Protein AF-A0AAD5S633-F1 (afdb_monomer_lite)

pLDDT: mean 75.51, std 14.58, range [39.44, 95.38]

Structure (mmCIF, N/CA/C/O backbone):
data_AF-A0AAD5S633-F1
#
_entry.id   AF-A0AAD5S633-F1
#
loop_
_atom_site.group_PDB
_atom_site.id
_atom_site.type_symbol
_atom_site.label_atom_id
_atom_site.label_alt_id
_atom_site.label_comp_id
_atom_site.label_asym_id
_atom_site.label_entity_id
_atom_site.label_seq_id
_atom_site.pdbx_PDB_ins_code
_atom_site.Cartn_x
_atom_site.Cartn_y
_atom_site.Cartn_z
_atom_site.occupancy
_atom_site.B_iso_or_equiv
_atom_site.auth_seq_id
_atom_site.auth_comp_id
_atom_site.auth_asym_id
_atom_site.auth_atom_id
_atom_site.pdbx_PDB_model_num
ATOM 1 N N . MET A 1 1 ? -36.411 59.648 6.825 1.00 40.19 1 MET A N 1
ATOM 2 C CA . MET A 1 1 ? -35.502 59.106 5.784 1.00 40.19 1 MET A CA 1
ATOM 3 C C . MET A 1 1 ? -34.170 58.814 6.469 1.00 40.19 1 MET A C 1
ATOM 5 O O . MET A 1 1 ? -33.625 59.753 7.015 1.00 40.19 1 MET A O 1
ATOM 9 N N . ARG A 1 2 ? -33.610 57.607 6.596 1.00 40.88 2 ARG A N 1
ATOM 10 C CA . ARG A 1 2 ? -33.820 56.266 6.019 1.00 40.88 2 ARG A CA 1
ATOM 11 C C . ARG A 1 2 ? -33.495 55.220 7.115 1.00 40.88 2 ARG A C 1
ATOM 13 O O . ARG A 1 2 ? -32.545 55.459 7.855 1.00 40.88 2 ARG A O 1
ATOM 20 N N . PRO A 1 3 ? -34.200 54.081 7.212 1.00 45.62 3 PRO A N 1
ATOM 21 C CA . PRO A 1 3 ? -33.757 52.948 8.020 1.00 45.62 3 PRO A CA 1
ATOM 22 C C . PRO A 1 3 ? -32.786 52.076 7.204 1.00 45.62 3 PRO A C 1
ATOM 24 O O . PRO A 1 3 ? -33.143 51.572 6.141 1.00 45.62 3 PRO A O 1
ATOM 27 N N . THR A 1 4 ? -31.552 51.901 7.671 1.00 49.12 4 THR A N 1
ATOM 28 C CA . THR A 1 4 ? -30.611 50.906 7.132 1.00 49.12 4 THR A CA 1
ATOM 29 C C . THR A 1 4 ? -30.851 49.572 7.828 1.00 49.12 4 THR A C 1
ATOM 31 O O . THR A 1 4 ? -30.443 49.372 8.970 1.00 49.12 4 THR A O 1
ATOM 34 N N . ALA A 1 5 ? -31.559 48.677 7.139 1.00 45.28 5 ALA A N 1
ATOM 35 C CA . ALA A 1 5 ? -31.776 47.301 7.559 1.00 45.28 5 ALA A CA 1
ATOM 36 C C . ALA A 1 5 ? -30.464 46.503 7.476 1.00 45.28 5 ALA A C 1
ATOM 38 O O . ALA A 1 5 ? -29.816 46.438 6.432 1.00 45.28 5 ALA A O 1
ATOM 39 N N . LEU A 1 6 ? -30.089 45.909 8.605 1.00 47.03 6 LEU A N 1
ATOM 40 C CA . LEU A 1 6 ? -28.953 45.018 8.780 1.00 47.03 6 LEU A CA 1
ATOM 41 C C . LEU A 1 6 ? -29.372 43.618 8.301 1.00 47.03 6 LEU A C 1
ATOM 43 O O . LEU A 1 6 ? -30.176 42.958 8.955 1.00 47.03 6 LEU A O 1
ATOM 47 N N . LEU A 1 7 ? -28.877 43.175 7.145 1.00 43.75 7 LEU A N 1
ATOM 48 C CA . LEU A 1 7 ? -29.174 41.849 6.599 1.00 43.75 7 LEU A CA 1
ATOM 49 C C . LEU A 1 7 ? -27.992 40.916 6.898 1.00 43.75 7 LEU A C 1
ATOM 51 O O . LEU A 1 7 ? -27.016 40.863 6.154 1.00 43.75 7 LEU A O 1
ATOM 55 N N . VAL A 1 8 ? -28.055 40.225 8.038 1.00 47.50 8 VAL A N 1
ATOM 56 C CA . VAL A 1 8 ? -27.093 39.179 8.421 1.00 47.50 8 VAL A CA 1
ATOM 57 C C . VAL A 1 8 ? -27.482 37.895 7.696 1.00 47.50 8 VAL A C 1
ATOM 59 O O . VAL A 1 8 ? -28.470 37.247 8.034 1.00 47.50 8 VAL A O 1
ATOM 62 N N . PHE A 1 9 ? -26.712 37.542 6.669 1.00 44.94 9 PHE A N 1
ATOM 63 C CA . PHE A 1 9 ? -26.825 36.267 5.968 1.00 44.94 9 PHE 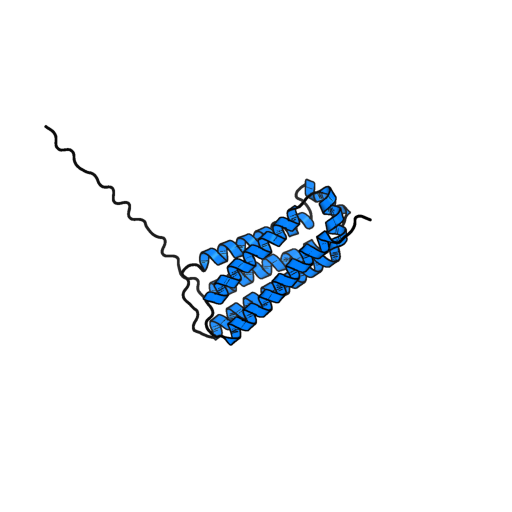A CA 1
ATOM 64 C C . PHE A 1 9 ? -26.164 35.184 6.831 1.00 44.94 9 PHE A C 1
ATOM 66 O O . PHE A 1 9 ? -24.940 35.068 6.890 1.00 44.94 9 PHE A O 1
ATOM 73 N N . LEU A 1 10 ? -26.977 34.418 7.555 1.00 44.50 10 LEU A N 1
ATOM 74 C CA . LEU A 1 10 ? -26.519 33.291 8.363 1.00 44.50 10 LEU A CA 1
ATOM 75 C C . LEU A 1 10 ? -26.278 32.102 7.419 1.00 44.50 10 LEU A C 1
ATOM 77 O O . LEU A 1 10 ? -27.167 31.291 7.169 1.00 44.50 10 LEU A O 1
ATOM 81 N N . LEU A 1 11 ? -25.078 32.033 6.835 1.00 50.09 11 LEU A N 1
ATOM 82 C CA . LEU A 1 11 ? -24.594 30.836 6.150 1.00 50.09 11 LEU A CA 1
ATOM 83 C C . LEU A 1 11 ? -24.410 29.743 7.206 1.00 50.09 11 LEU A C 1
ATOM 85 O O . LEU A 1 11 ? -23.384 29.671 7.881 1.00 50.09 11 LEU A O 1
ATOM 89 N N . GLY A 1 12 ? -25.435 28.908 7.374 1.00 43.69 12 GLY A N 1
ATOM 90 C CA . GLY A 1 12 ? -25.311 27.648 8.088 1.00 43.69 12 GLY A CA 1
ATOM 91 C C . GLY A 1 12 ? -24.245 26.812 7.393 1.00 43.69 12 GLY A C 1
ATOM 92 O O . GLY A 1 12 ? -24.464 26.306 6.295 1.00 43.69 12 GLY A O 1
ATOM 93 N N . VAL A 1 13 ? -23.070 26.703 8.012 1.00 54.47 13 VAL A N 1
ATOM 94 C CA . VAL A 1 13 ? -22.031 25.772 7.581 1.00 54.47 13 VAL A CA 1
ATOM 95 C C . VAL A 1 13 ? -22.620 24.378 7.746 1.00 54.47 13 VAL A C 1
ATOM 97 O O . VAL A 1 13 ? -22.713 23.857 8.857 1.00 54.47 13 VAL A O 1
ATOM 100 N N . PHE A 1 14 ? -23.067 23.787 6.640 1.00 44.25 14 PHE A N 1
ATOM 101 C CA . PHE A 1 14 ? -23.394 22.373 6.574 1.00 44.25 14 PHE A CA 1
ATOM 102 C C . PHE A 1 14 ? -22.068 21.628 6.724 1.00 44.25 14 PHE A C 1
ATOM 104 O O . PHE A 1 14 ? -21.378 21.350 5.746 1.00 44.25 14 PHE A O 1
ATOM 111 N N . ALA A 1 15 ? -21.643 21.402 7.968 1.00 53.94 15 ALA A N 1
ATOM 112 C CA . ALA A 1 15 ? -20.527 20.517 8.231 1.00 53.94 15 ALA A CA 1
ATOM 113 C C . ALA A 1 15 ? -20.937 19.152 7.664 1.00 53.94 15 ALA A C 1
ATOM 115 O O . ALA A 1 15 ? -21.960 18.618 8.107 1.00 53.94 15 ALA A O 1
ATOM 116 N N . PRO A 1 16 ? -20.218 18.586 6.677 1.00 50.84 16 PRO A N 1
ATOM 117 C CA . PRO A 1 16 ? -20.490 17.220 6.281 1.00 50.84 16 PRO A CA 1
ATOM 118 C C . PRO A 1 16 ? -20.284 16.377 7.536 1.00 50.84 16 PRO A C 1
ATOM 120 O O . PRO A 1 16 ? -19.176 16.307 8.072 1.00 50.84 16 PRO A O 1
ATOM 123 N N . ALA A 1 17 ? -21.363 15.788 8.051 1.00 50.41 17 ALA A N 1
ATOM 124 C CA . ALA A 1 17 ? -21.259 14.756 9.063 1.00 50.41 17 ALA A CA 1
ATOM 125 C C . ALA A 1 17 ? -20.436 13.640 8.418 1.00 50.41 17 ALA A C 1
ATOM 127 O O . ALA A 1 17 ? -20.944 12.902 7.575 1.00 50.41 17 ALA A O 1
ATOM 128 N N . MET A 1 18 ? -19.136 13.594 8.721 1.00 52.81 18 MET A N 1
ATOM 129 C CA . MET A 1 18 ? -18.253 12.570 8.186 1.00 52.81 18 MET A CA 1
ATOM 130 C C . MET A 1 18 ? -18.808 11.231 8.655 1.00 52.81 18 MET A C 1
ATOM 132 O O . MET A 1 18 ? -18.810 10.926 9.851 1.00 52.81 18 MET A O 1
ATOM 136 N N . ALA A 1 19 ? -19.376 10.475 7.716 1.00 55.66 19 ALA A N 1
ATOM 137 C CA . ALA A 1 19 ? -19.868 9.141 7.986 1.00 55.66 19 ALA A CA 1
ATOM 138 C C . ALA A 1 19 ? -18.689 8.323 8.520 1.00 55.66 19 ALA A C 1
ATOM 140 O O . ALA A 1 19 ? -17.664 8.192 7.852 1.00 55.66 19 ALA A O 1
ATOM 141 N N . ARG A 1 20 ? -18.821 7.819 9.751 1.00 69.88 20 ARG A N 1
ATOM 142 C CA . ARG A 1 20 ? -17.807 6.965 10.376 1.00 69.88 20 ARG A CA 1
ATOM 143 C C . ARG A 1 20 ? -17.628 5.723 9.509 1.00 69.88 20 ARG A C 1
ATOM 145 O O . ARG A 1 20 ? -18.622 5.067 9.197 1.00 69.88 20 ARG A O 1
ATOM 152 N N . LEU A 1 21 ? -16.390 5.394 9.141 1.00 80.25 21 LEU A N 1
ATOM 153 C CA . LEU A 1 21 ? -16.128 4.176 8.381 1.00 80.25 21 LEU A CA 1
ATOM 154 C C . LEU A 1 21 ? -16.460 2.946 9.229 1.00 80.25 21 LEU A C 1
ATOM 156 O O . LEU A 1 21 ? -16.025 2.828 10.376 1.00 80.25 21 LEU A O 1
ATOM 160 N N . SER A 1 22 ? -17.207 2.006 8.651 1.00 87.31 22 SER A N 1
ATOM 161 C CA . SER A 1 22 ? -17.380 0.689 9.256 1.00 87.31 22 SER A CA 1
ATOM 162 C C . SER A 1 22 ? -16.111 -0.150 9.084 1.00 87.31 22 SER A C 1
ATOM 164 O O . SER A 1 22 ? -15.318 0.057 8.163 1.00 87.31 22 SER A O 1
ATOM 166 N N . LYS A 1 23 ? -15.940 -1.152 9.952 1.00 87.31 23 LYS A N 1
ATOM 167 C CA . LYS A 1 23 ? -14.895 -2.181 9.831 1.00 87.31 23 LYS A CA 1
ATOM 168 C C . LYS A 1 23 ? -14.859 -2.778 8.416 1.00 87.31 23 LYS A C 1
ATOM 170 O O . LYS A 1 23 ? -13.790 -2.849 7.816 1.00 87.31 23 LYS A O 1
ATOM 175 N N . ASP A 1 24 ? -16.013 -3.151 7.863 1.00 89.44 24 ASP A N 1
ATOM 176 C CA . ASP A 1 24 ? -16.090 -3.781 6.539 1.00 89.44 24 ASP A CA 1
ATOM 177 C C . ASP A 1 24 ? -15.635 -2.835 5.423 1.00 89.44 24 ASP A C 1
ATOM 179 O O . ASP A 1 24 ? -14.959 -3.261 4.489 1.00 89.44 24 ASP A O 1
ATOM 183 N N . GLN A 1 25 ? -15.912 -1.532 5.543 1.00 90.62 25 GLN A N 1
ATOM 184 C CA . GLN A 1 25 ? -15.409 -0.543 4.589 1.00 90.62 25 GLN A CA 1
ATOM 185 C C . GLN A 1 25 ? -13.884 -0.386 4.673 1.00 90.62 25 GLN A C 1
ATOM 187 O O . GLN A 1 25 ? -13.237 -0.224 3.640 1.00 90.62 25 GLN A O 1
ATOM 192 N N . ILE A 1 26 ? -13.293 -0.458 5.871 1.00 89.56 26 ILE A N 1
ATOM 193 C CA . ILE A 1 26 ? -11.831 -0.426 6.048 1.00 89.56 26 ILE A CA 1
ATOM 194 C C . ILE A 1 26 ? -11.196 -1.671 5.420 1.00 89.56 26 ILE A C 1
ATOM 196 O O . ILE A 1 26 ? -10.248 -1.554 4.642 1.00 89.56 26 ILE A O 1
ATOM 200 N N . VAL A 1 27 ? -11.741 -2.853 5.717 1.00 92.19 27 VAL A N 1
ATOM 201 C CA . VAL A 1 27 ? -11.266 -4.135 5.176 1.00 92.19 27 VAL A CA 1
ATOM 202 C C . VAL A 1 27 ? -11.388 -4.168 3.652 1.00 92.19 27 VAL A C 1
ATOM 204 O O . VAL A 1 27 ? -10.434 -4.561 2.983 1.00 92.19 27 VAL A O 1
ATOM 207 N N . SER A 1 28 ? -12.513 -3.708 3.096 1.00 94.12 28 SER A N 1
ATOM 208 C CA . SER A 1 28 ? -12.724 -3.626 1.646 1.00 94.12 28 SER A CA 1
ATOM 209 C C . SER A 1 28 ? -11.701 -2.709 0.984 1.00 94.12 28 SER A C 1
ATOM 211 O O . SER A 1 28 ? -11.042 -3.122 0.036 1.00 94.12 28 SER A O 1
ATOM 213 N N . ARG A 1 29 ? -11.494 -1.500 1.523 1.00 91.75 29 ARG A N 1
ATOM 214 C CA . ARG A 1 29 ? -10.506 -0.550 0.986 1.00 91.75 29 ARG A CA 1
ATOM 215 C C . ARG A 1 29 ? -9.090 -1.123 1.017 1.00 91.75 29 ARG A C 1
ATOM 217 O O . ARG A 1 29 ? -8.352 -0.981 0.048 1.00 91.75 29 ARG A O 1
ATOM 224 N N . LEU A 1 30 ? -8.707 -1.805 2.099 1.00 92.12 30 LEU A N 1
ATOM 225 C CA . LEU A 1 30 ? -7.429 -2.521 2.169 1.00 92.12 30 LEU A CA 1
ATOM 226 C C . LEU A 1 30 ? -7.344 -3.652 1.137 1.00 92.12 30 LEU A C 1
ATOM 228 O O . LEU A 1 30 ? -6.287 -3.858 0.540 1.00 92.12 30 LEU A O 1
ATOM 232 N N . GLY A 1 31 ? -8.449 -4.356 0.891 1.00 95.31 31 GLY A N 1
ATOM 233 C CA . GLY A 1 31 ? -8.570 -5.335 -0.188 1.00 95.31 31 GLY A CA 1
ATOM 234 C C . GLY A 1 31 ? -8.304 -4.717 -1.561 1.00 95.31 31 GLY A C 1
ATOM 235 O O . GLY A 1 31 ? -7.464 -5.226 -2.303 1.00 95.31 31 GLY A O 1
ATOM 236 N N . ASP A 1 32 ? -8.925 -3.580 -1.864 1.00 94.00 32 ASP A N 1
ATOM 237 C CA . ASP A 1 32 ? -8.754 -2.872 -3.138 1.00 94.00 32 ASP A CA 1
ATOM 238 C C . ASP A 1 32 ? -7.310 -2.390 -3.339 1.00 94.00 32 ASP A C 1
ATOM 240 O O . ASP A 1 32 ? -6.723 -2.564 -4.414 1.00 94.00 32 ASP A O 1
ATOM 244 N N . LEU A 1 33 ? -6.690 -1.851 -2.284 1.00 93.38 33 LEU A N 1
ATOM 245 C CA . LEU A 1 33 ? -5.276 -1.462 -2.290 1.00 93.38 33 LEU A CA 1
ATOM 246 C C . LEU A 1 33 ? -4.357 -2.674 -2.483 1.00 93.38 33 LEU A C 1
ATOM 248 O O . LEU A 1 33 ? -3.390 -2.599 -3.242 1.00 93.38 33 LEU A O 1
ATOM 252 N N . THR A 1 34 ? -4.681 -3.811 -1.861 1.00 94.31 34 THR A N 1
ATOM 253 C CA . THR A 1 34 ? -3.945 -5.074 -2.029 1.00 94.31 34 THR A CA 1
ATOM 254 C C . THR A 1 34 ? -4.010 -5.563 -3.471 1.00 94.31 34 THR A C 1
ATOM 256 O O . THR A 1 34 ? -2.978 -5.891 -4.057 1.00 94.31 34 THR A O 1
ATOM 259 N N . VAL A 1 35 ? -5.201 -5.579 -4.074 1.00 95.38 35 VAL A N 1
ATOM 260 C CA . VAL A 1 35 ? -5.390 -5.968 -5.479 1.00 95.38 35 VAL A CA 1
ATOM 261 C C . VAL A 1 35 ? -4.626 -5.026 -6.405 1.00 95.38 35 VAL A C 1
ATOM 263 O O . VAL A 1 35 ? -3.966 -5.478 -7.342 1.00 95.38 35 VAL A O 1
ATOM 266 N N . THR A 1 36 ? -4.672 -3.723 -6.130 1.00 91.94 36 THR A N 1
ATOM 267 C CA . THR A 1 36 ? -3.948 -2.716 -6.912 1.00 91.94 36 THR A CA 1
ATOM 268 C C . THR A 1 36 ? -2.441 -2.944 -6.839 1.00 91.94 36 THR A C 1
ATOM 270 O O . THR A 1 36 ? -1.798 -3.041 -7.881 1.00 91.94 36 THR A O 1
ATOM 273 N N . ALA A 1 37 ? -1.878 -3.135 -5.642 1.00 90.75 37 ALA A N 1
ATOM 274 C CA . ALA A 1 37 ? -0.460 -3.443 -5.467 1.00 90.75 37 ALA A CA 1
ATOM 275 C C . ALA A 1 37 ? -0.060 -4.775 -6.131 1.00 90.75 37 ALA A C 1
ATOM 277 O O . ALA A 1 37 ? 0.996 -4.862 -6.761 1.00 90.75 37 ALA A O 1
ATOM 278 N N . ALA A 1 38 ? -0.914 -5.802 -6.060 1.00 93.56 38 ALA A N 1
ATOM 279 C CA . ALA A 1 38 ? -0.660 -7.105 -6.676 1.00 93.56 38 ALA A CA 1
ATOM 280 C C . ALA A 1 38 ? -0.543 -7.011 -8.204 1.00 93.56 38 ALA A C 1
ATOM 282 O O . ALA A 1 38 ? 0.337 -7.643 -8.794 1.00 93.56 38 ALA A O 1
ATOM 283 N N . LYS A 1 39 ? -1.370 -6.172 -8.843 1.00 95.12 39 LYS A N 1
ATOM 284 C CA . LYS A 1 39 ? -1.314 -5.916 -10.293 1.00 95.12 39 LYS A CA 1
ATOM 285 C C . LYS A 1 39 ? 0.016 -5.307 -10.746 1.00 95.12 39 LYS A C 1
ATOM 287 O O . LYS A 1 39 ? 0.342 -5.414 -11.923 1.00 95.12 39 LYS A O 1
ATOM 292 N N . LEU A 1 40 ? 0.801 -4.712 -9.843 1.00 92.62 40 LEU A N 1
ATOM 293 C CA . LEU A 1 40 ? 2.105 -4.119 -10.163 1.00 92.62 40 LEU A CA 1
ATOM 294 C C . LEU A 1 40 ? 3.248 -5.139 -10.166 1.00 92.62 40 LEU A C 1
ATOM 296 O O . LEU A 1 40 ? 4.309 -4.848 -10.714 1.00 92.62 40 LEU A O 1
ATOM 300 N N . VAL A 1 41 ? 3.048 -6.337 -9.605 1.00 91.12 41 VAL A N 1
ATOM 301 C CA . VAL A 1 41 ? 4.097 -7.368 -9.518 1.00 91.12 41 VAL A CA 1
ATOM 302 C C . VAL A 1 41 ? 4.533 -7.832 -10.910 1.00 91.12 41 VAL A C 1
ATOM 304 O O . VAL A 1 41 ? 5.729 -7.876 -11.191 1.00 91.12 41 VAL A O 1
ATOM 307 N N . THR A 1 42 ? 3.590 -8.136 -11.804 1.00 92.75 42 THR A N 1
ATOM 308 C CA . THR A 1 42 ? 3.911 -8.586 -13.170 1.00 92.75 42 THR A CA 1
ATOM 309 C C . THR A 1 42 ? 4.610 -7.494 -13.995 1.00 92.75 42 THR A C 1
ATOM 311 O O . THR A 1 42 ? 5.682 -7.773 -14.534 1.00 92.75 42 THR A O 1
ATOM 314 N N . PRO A 1 43 ? 4.116 -6.239 -14.047 1.00 89.31 43 PRO A N 1
ATOM 315 C CA . PRO A 1 43 ? 4.861 -5.132 -14.643 1.00 89.31 43 PRO A CA 1
ATOM 316 C C . PRO A 1 43 ? 6.258 -4.961 -14.040 1.00 89.31 43 PRO A C 1
ATOM 318 O O . PRO A 1 43 ? 7.226 -4.810 -14.783 1.00 89.31 43 PRO A O 1
ATOM 321 N N . ALA A 1 44 ? 6.406 -5.067 -12.714 1.00 87.62 44 ALA A N 1
ATOM 322 C CA . ALA A 1 44 ? 7.711 -4.970 -12.065 1.00 87.62 44 ALA A CA 1
ATOM 323 C C . ALA A 1 44 ? 8.685 -6.041 -12.567 1.00 87.62 44 ALA A C 1
ATOM 325 O O . ALA A 1 44 ? 9.840 -5.718 -12.829 1.00 87.62 44 ALA A O 1
ATOM 326 N N . GLN A 1 45 ? 8.229 -7.279 -12.788 1.00 89.75 45 GLN A N 1
ATOM 327 C CA . GLN A 1 45 ? 9.035 -8.368 -13.357 1.00 89.75 45 GLN A CA 1
ATOM 328 C C . GLN A 1 45 ? 9.468 -8.106 -14.807 1.00 89.75 45 GLN A C 1
ATOM 330 O O . GLN A 1 45 ? 10.560 -8.519 -15.207 1.00 89.75 45 GLN A O 1
ATOM 335 N N . GLN A 1 46 ? 8.657 -7.381 -15.576 1.00 89.62 46 GLN A N 1
ATOM 336 C CA . GLN A 1 46 ? 8.889 -7.078 -16.992 1.00 89.62 46 GLN A CA 1
ATOM 337 C C . GLN A 1 46 ? 9.834 -5.891 -17.236 1.00 89.62 46 GLN A C 1
ATOM 339 O O . GLN A 1 46 ? 10.198 -5.617 -18.382 1.00 89.62 46 GLN A O 1
ATOM 344 N N . ILE A 1 47 ? 10.264 -5.187 -16.185 1.00 84.06 47 ILE A N 1
ATOM 345 C CA . ILE A 1 47 ? 11.241 -4.101 -16.315 1.00 84.06 47 ILE A CA 1
ATOM 346 C C . ILE A 1 47 ? 12.572 -4.671 -16.834 1.00 84.06 47 ILE A C 1
ATOM 348 O O . ILE A 1 47 ? 13.179 -5.550 -16.213 1.00 84.06 47 ILE A O 1
ATOM 352 N N . ASN A 1 48 ? 13.031 -4.151 -17.969 1.00 82.06 48 ASN A N 1
ATOM 353 C CA . ASN A 1 48 ? 14.307 -4.461 -18.611 1.00 82.06 48 ASN A CA 1
ATOM 354 C C . ASN A 1 48 ? 14.908 -3.170 -19.214 1.00 82.06 48 ASN A C 1
ATOM 356 O O . ASN A 1 48 ? 14.252 -2.128 -19.215 1.00 82.06 48 ASN A O 1
ATOM 360 N N . LEU A 1 49 ? 16.155 -3.220 -19.698 1.00 72.19 49 LEU A N 1
ATOM 361 C CA . LEU A 1 49 ? 16.867 -2.030 -20.194 1.00 72.19 49 LEU A CA 1
ATOM 362 C C . LEU A 1 49 ? 16.232 -1.442 -21.462 1.00 72.19 49 LEU A C 1
ATOM 364 O O . LEU A 1 49 ? 16.144 -0.226 -21.590 1.00 72.19 49 LEU A O 1
ATOM 368 N N . ILE A 1 50 ? 15.735 -2.305 -22.351 1.00 67.44 50 ILE A N 1
ATOM 369 C CA . ILE A 1 50 ? 15.108 -1.922 -23.625 1.00 67.44 50 ILE A CA 1
ATOM 370 C C . ILE A 1 50 ? 13.834 -1.104 -23.362 1.00 67.44 50 ILE A C 1
ATOM 372 O O . ILE A 1 50 ? 13.645 -0.031 -23.927 1.00 67.44 50 ILE A O 1
ATOM 376 N N . ASN A 1 51 ? 13.005 -1.559 -22.421 1.00 63.25 51 ASN A N 1
ATOM 377 C CA . ASN A 1 51 ? 11.782 -0.875 -22.006 1.00 63.25 51 ASN A CA 1
ATOM 378 C C . ASN A 1 51 ? 12.052 0.347 -21.112 1.00 63.25 51 ASN A C 1
ATOM 380 O O . ASN A 1 51 ? 11.169 1.183 -20.943 1.00 63.25 51 ASN A O 1
ATOM 384 N N . GLY A 1 52 ? 13.250 0.465 -20.528 1.00 56.34 52 GLY A N 1
ATOM 385 C CA . GLY A 1 52 ? 13.641 1.603 -19.691 1.00 56.34 52 GLY A CA 1
ATOM 386 C C . GLY A 1 52 ? 13.706 2.927 -20.454 1.00 56.34 52 GLY A C 1
ATOM 387 O O . GLY A 1 52 ? 13.405 3.973 -19.886 1.00 56.34 52 GLY A O 1
ATOM 388 N N . VAL A 1 53 ? 14.018 2.875 -21.753 1.00 55.50 53 VAL A N 1
ATOM 389 C CA . VAL A 1 53 ? 14.036 4.046 -22.648 1.00 55.50 53 VAL A CA 1
ATOM 390 C C . VAL A 1 53 ? 12.618 4.570 -22.936 1.00 55.50 53 VAL A C 1
ATOM 392 O O . VAL A 1 53 ? 12.438 5.765 -23.157 1.00 55.50 53 VAL A O 1
ATOM 395 N N . LEU A 1 54 ? 11.585 3.721 -22.839 1.00 61.28 54 LEU A N 1
ATOM 396 C CA . LEU A 1 54 ? 10.184 4.101 -23.087 1.00 61.28 54 LEU A CA 1
ATOM 397 C C . LEU A 1 54 ? 9.572 5.003 -21.999 1.00 61.28 54 LEU A C 1
ATOM 399 O O . LEU A 1 54 ? 8.450 5.481 -22.180 1.00 61.28 54 LEU A O 1
ATOM 403 N N . ILE A 1 55 ? 10.288 5.290 -20.897 1.00 58.28 55 ILE A N 1
ATOM 404 C CA . ILE A 1 55 ? 9.811 6.240 -19.875 1.00 58.28 55 ILE A CA 1
ATOM 405 C C . ILE A 1 55 ? 9.538 7.618 -20.485 1.00 58.28 55 ILE A C 1
ATOM 407 O O . ILE A 1 55 ? 8.556 8.251 -20.106 1.00 58.28 55 ILE A O 1
ATOM 411 N N . VAL A 1 56 ? 10.349 8.062 -21.454 1.00 58.75 56 VAL A N 1
ATOM 412 C CA . VAL A 1 56 ? 10.153 9.364 -22.121 1.00 58.75 56 VAL A CA 1
ATOM 413 C C . VAL A 1 56 ? 8.777 9.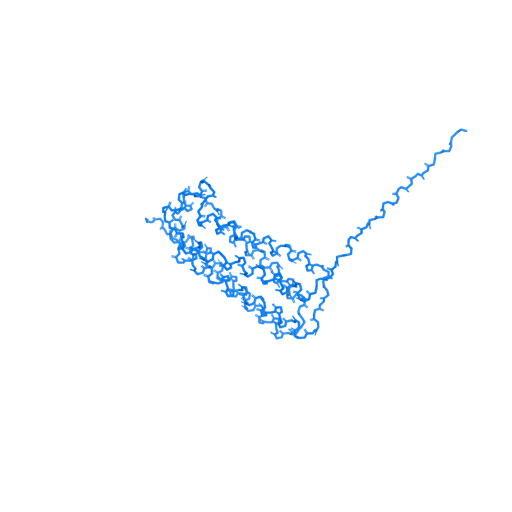444 -22.796 1.00 58.75 56 VAL A C 1
ATOM 415 O O . VAL A 1 56 ? 8.189 10.517 -22.892 1.00 58.75 56 VAL A O 1
ATOM 418 N N . SER A 1 57 ? 8.218 8.304 -23.202 1.00 62.28 57 SER A N 1
ATOM 419 C CA . SER A 1 57 ? 6.908 8.209 -23.847 1.00 62.28 57 SER A CA 1
ATOM 420 C C . SER A 1 57 ? 5.760 7.900 -22.877 1.00 62.28 57 SER A C 1
ATOM 422 O O . S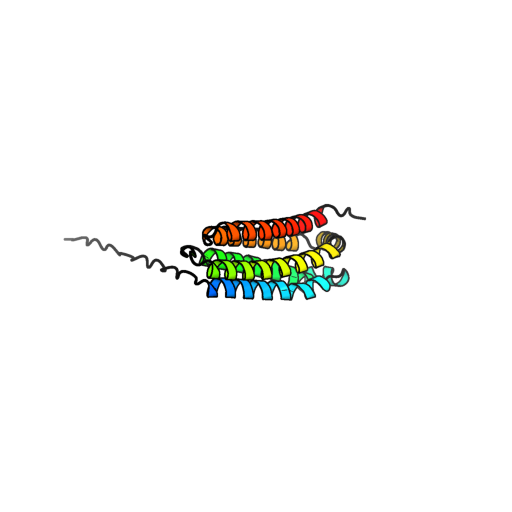ER A 1 57 ? 4.675 7.557 -23.340 1.00 62.28 57 SER A O 1
ATOM 424 N N . ASN A 1 58 ? 5.970 7.982 -21.553 1.00 68.44 58 ASN A N 1
ATOM 425 C CA . ASN A 1 58 ? 4.993 7.572 -20.527 1.00 68.44 58 ASN A CA 1
ATOM 426 C C . ASN A 1 58 ? 4.435 6.154 -20.750 1.00 68.44 58 ASN A C 1
ATOM 428 O O . ASN A 1 58 ? 3.282 5.861 -20.441 1.00 68.44 58 ASN A O 1
ATOM 432 N N . ALA A 1 59 ? 5.250 5.264 -21.312 1.00 70.75 59 ALA A N 1
ATOM 433 C CA . ALA A 1 59 ? 4.829 3.929 -21.694 1.00 70.75 59 ALA A CA 1
ATOM 434 C C . ALA A 1 59 ? 5.696 2.863 -21.023 1.00 70.75 59 ALA A C 1
ATOM 436 O O . ALA A 1 59 ? 6.816 3.103 -20.566 1.00 70.75 59 ALA A O 1
ATOM 437 N N . GLY A 1 60 ? 5.162 1.645 -20.986 1.00 82.31 60 GLY A N 1
ATOM 438 C CA . GLY A 1 60 ? 5.899 0.465 -20.566 1.00 82.31 60 GLY A CA 1
ATOM 439 C C . GLY A 1 60 ? 5.833 0.149 -19.066 1.00 82.31 60 GLY A C 1
ATOM 440 O O . GLY A 1 60 ? 5.265 0.893 -18.263 1.00 82.31 60 GLY A O 1
ATOM 441 N N . PRO A 1 61 ? 6.429 -0.991 -18.678 1.00 85.25 61 PRO A N 1
ATOM 442 C CA . PRO A 1 61 ? 6.244 -1.596 -17.361 1.00 85.25 61 PRO A CA 1
ATOM 443 C C . PRO A 1 61 ? 6.715 -0.703 -16.213 1.00 85.25 61 PRO A C 1
ATOM 445 O O . PRO A 1 61 ? 6.103 -0.690 -15.149 1.00 85.25 61 PRO A O 1
ATOM 448 N N . LEU A 1 62 ? 7.778 0.075 -16.424 1.00 81.06 62 LEU A N 1
ATOM 449 C CA . LEU A 1 62 ? 8.301 0.973 -15.400 1.00 81.06 62 LEU A CA 1
ATOM 450 C C . LEU A 1 62 ? 7.363 2.160 -15.146 1.00 81.06 62 LEU A C 1
ATOM 452 O O . LEU A 1 62 ? 7.124 2.496 -13.988 1.00 81.06 62 LEU A O 1
ATOM 456 N N . HIS A 1 63 ? 6.772 2.736 -16.198 1.00 82.06 63 HIS A N 1
ATOM 457 C CA . HIS A 1 63 ? 5.740 3.761 -16.045 1.00 82.06 63 HIS A CA 1
ATOM 458 C C . HIS A 1 63 ? 4.516 3.199 -15.306 1.00 82.06 63 HIS A C 1
ATOM 460 O O . HIS A 1 63 ? 4.068 3.793 -14.330 1.00 82.06 63 HIS A O 1
ATOM 466 N N . THR A 1 64 ? 4.032 2.010 -15.692 1.00 88.31 64 THR A N 1
ATOM 467 C CA . THR A 1 64 ? 2.916 1.334 -15.007 1.00 88.31 64 THR A CA 1
ATOM 468 C C . THR A 1 64 ? 3.187 1.127 -13.517 1.00 88.31 64 THR A C 1
ATOM 470 O O . THR A 1 64 ? 2.305 1.375 -12.698 1.00 88.31 64 THR A O 1
ATOM 473 N N . VAL A 1 65 ? 4.402 0.709 -13.145 1.00 87.50 65 VAL A N 1
ATOM 474 C CA . VAL A 1 65 ? 4.785 0.553 -11.735 1.00 87.50 65 VAL A CA 1
ATOM 475 C C . VAL A 1 65 ? 4.783 1.895 -11.011 1.00 87.50 65 VAL A C 1
ATOM 477 O O . VAL A 1 65 ? 4.195 1.982 -9.940 1.00 87.50 65 VAL A O 1
ATOM 480 N N . VAL A 1 66 ? 5.409 2.937 -11.568 1.00 83.00 66 VAL A N 1
ATOM 481 C CA . VAL A 1 66 ? 5.460 4.268 -10.934 1.00 83.00 66 VAL A CA 1
ATOM 482 C C . VAL A 1 66 ? 4.054 4.810 -10.706 1.00 83.00 66 VAL A C 1
ATOM 484 O O . VAL A 1 66 ? 3.701 5.126 -9.573 1.00 83.00 66 VAL A O 1
ATOM 487 N N . THR A 1 67 ? 3.241 4.871 -11.759 1.00 85.69 67 THR A N 1
ATOM 488 C CA . THR A 1 67 ? 1.868 5.385 -11.692 1.00 85.69 67 THR A CA 1
ATOM 489 C C . THR A 1 67 ? 1.017 4.549 -10.738 1.00 85.69 67 THR A C 1
ATOM 491 O O . THR A 1 67 ? 0.252 5.094 -9.948 1.00 85.69 67 THR A O 1
ATOM 494 N N . GLY A 1 68 ? 1.202 3.227 -10.734 1.00 88.62 68 GLY A N 1
ATOM 495 C CA . GLY A 1 68 ? 0.543 2.335 -9.789 1.00 88.62 68 GLY A CA 1
ATOM 496 C C . GLY A 1 68 ? 0.928 2.592 -8.332 1.00 88.62 68 GLY A C 1
ATOM 497 O O . GLY A 1 68 ? 0.051 2.646 -7.477 1.00 88.62 68 GLY A O 1
ATOM 498 N N . LEU A 1 69 ? 2.219 2.782 -8.037 1.00 86.69 69 LEU A N 1
ATOM 499 C CA . LEU A 1 69 ? 2.695 3.105 -6.687 1.00 86.69 69 LEU A CA 1
ATOM 500 C C . LEU A 1 69 ? 2.093 4.426 -6.187 1.00 86.69 69 LEU A C 1
ATOM 502 O O . LEU A 1 69 ? 1.646 4.482 -5.041 1.00 86.69 69 LEU A O 1
ATOM 506 N N . LYS A 1 70 ? 2.012 5.444 -7.056 1.00 85.94 70 LYS A N 1
ATOM 507 C CA . LYS A 1 70 ? 1.335 6.715 -6.754 1.00 85.94 70 LYS A CA 1
ATOM 508 C C . LYS A 1 70 ? -0.149 6.515 -6.464 1.00 85.94 70 LYS A C 1
ATOM 510 O O . LYS A 1 70 ? -0.626 6.959 -5.429 1.00 85.94 70 LYS A O 1
ATOM 515 N N . GLY A 1 71 ? -0.855 5.752 -7.299 1.00 88.38 71 GLY A N 1
ATOM 516 C CA . GLY A 1 71 ? -2.272 5.446 -7.079 1.00 88.38 71 GLY A CA 1
ATOM 517 C C . GLY A 1 71 ? -2.535 4.698 -5.765 1.00 88.38 71 GLY A C 1
ATOM 518 O O . GLY A 1 71 ? -3.507 4.984 -5.069 1.00 88.38 71 GLY A O 1
ATOM 519 N N . VAL A 1 72 ? -1.649 3.779 -5.365 1.00 89.44 72 VAL A N 1
ATOM 520 C CA . VAL A 1 72 ? -1.741 3.122 -4.048 1.00 89.44 72 VAL A CA 1
ATOM 521 C C . VAL A 1 72 ? -1.506 4.133 -2.918 1.00 89.44 72 VAL A C 1
ATOM 523 O O . VAL A 1 72 ? -2.238 4.121 -1.928 1.00 89.44 72 VAL A O 1
ATOM 526 N N . ALA A 1 73 ? -0.525 5.030 -3.057 1.00 87.62 73 ALA A N 1
ATOM 527 C CA . ALA A 1 73 ? -0.252 6.083 -2.077 1.00 87.62 73 ALA A CA 1
ATOM 528 C C . ALA A 1 73 ? -1.435 7.058 -1.915 1.00 87.62 73 ALA A C 1
ATOM 530 O O . ALA A 1 73 ? -1.836 7.382 -0.793 1.00 87.62 73 ALA A O 1
ATOM 531 N N . GLU A 1 74 ? -2.031 7.484 -3.028 1.00 89.19 74 GLU A N 1
ATOM 532 C CA . GLU A 1 74 ? -3.248 8.296 -3.063 1.00 89.19 74 GLU A CA 1
ATOM 533 C C . GLU A 1 74 ? -4.414 7.562 -2.401 1.00 89.19 74 GLU A C 1
ATOM 535 O O . GLU A 1 74 ? -5.089 8.126 -1.544 1.00 89.19 74 GLU A O 1
ATOM 540 N N . GLY A 1 75 ? -4.595 6.274 -2.698 1.00 90.75 75 GLY A N 1
ATOM 541 C CA . GLY A 1 75 ? -5.623 5.454 -2.070 1.00 90.75 75 GLY A CA 1
ATOM 542 C C . GLY A 1 75 ? -5.465 5.351 -0.547 1.00 90.75 75 GLY A C 1
ATOM 543 O O . GLY A 1 75 ? -6.455 5.475 0.178 1.00 90.75 75 GLY A O 1
ATOM 544 N N . PHE A 1 76 ? -4.236 5.226 -0.031 1.00 89.38 76 PHE A N 1
ATOM 545 C CA . PHE A 1 76 ? -3.979 5.334 1.412 1.00 89.38 76 PHE A CA 1
ATOM 546 C C . PHE A 1 76 ? -4.287 6.721 1.963 1.00 89.38 76 PHE A C 1
ATOM 548 O O . PHE A 1 76 ? -4.820 6.830 3.066 1.00 89.38 76 PHE A O 1
ATOM 555 N N . THR A 1 77 ? -3.989 7.777 1.211 1.00 88.38 77 THR A N 1
ATOM 556 C CA . THR A 1 77 ? -4.288 9.156 1.614 1.00 88.38 77 THR A CA 1
ATOM 557 C C . THR A 1 77 ? -5.799 9.351 1.738 1.00 88.38 77 THR A C 1
ATOM 559 O O . THR A 1 77 ? -6.283 9.758 2.794 1.00 88.38 77 THR A O 1
ATOM 562 N N . THR A 1 78 ? -6.568 8.937 0.727 1.00 88.50 78 THR A N 1
ATOM 563 C CA . THR A 1 78 ? -8.037 8.945 0.744 1.00 88.50 78 THR A CA 1
ATOM 564 C C . THR A 1 78 ? -8.607 8.087 1.873 1.00 88.50 78 THR A C 1
ATOM 566 O O . THR A 1 78 ? -9.561 8.490 2.543 1.00 88.50 78 THR A O 1
ATOM 569 N N . ALA A 1 79 ? -8.039 6.901 2.112 1.00 87.00 79 ALA A N 1
ATOM 570 C CA . ALA A 1 79 ? -8.464 6.039 3.207 1.00 87.00 79 ALA A CA 1
ATOM 571 C C . ALA A 1 79 ? -8.196 6.691 4.571 1.00 87.00 79 ALA A C 1
ATOM 573 O O . ALA A 1 79 ? -9.088 6.701 5.410 1.00 87.00 79 ALA A O 1
ATOM 574 N N . THR A 1 80 ? -7.029 7.308 4.757 1.00 87.12 80 THR A N 1
ATOM 575 C CA . THR A 1 80 ? -6.653 8.035 5.981 1.00 87.12 80 THR A CA 1
ATOM 576 C C . THR A 1 80 ? -7.610 9.192 6.257 1.00 87.12 80 THR A C 1
ATOM 578 O O . THR A 1 80 ? -8.126 9.306 7.365 1.00 87.12 80 THR A O 1
ATOM 581 N N . THR A 1 81 ? -7.919 10.016 5.251 1.00 86.56 81 THR A N 1
ATOM 582 C CA . THR A 1 81 ? -8.893 11.109 5.398 1.00 86.56 81 THR A CA 1
ATOM 583 C C . THR A 1 81 ? -10.271 10.586 5.795 1.00 86.56 81 THR A C 1
ATOM 585 O O . THR A 1 81 ? -10.928 11.178 6.642 1.00 86.56 81 THR A O 1
ATOM 588 N N . ALA A 1 82 ? -10.698 9.454 5.235 1.00 83.81 82 ALA A N 1
ATOM 589 C CA . ALA A 1 82 ? -11.985 8.854 5.571 1.00 83.81 82 ALA A CA 1
ATOM 590 C C . ALA A 1 82 ? -12.012 8.180 6.957 1.00 83.81 82 ALA A C 1
ATOM 592 O O . ALA A 1 82 ? -13.087 7.993 7.520 1.00 83.81 82 ALA A O 1
ATOM 593 N N . LEU A 1 83 ? -10.853 7.821 7.524 1.00 83.50 83 LEU A N 1
ATOM 594 C CA . LEU A 1 83 ? -10.762 7.340 8.905 1.00 83.50 83 LEU A CA 1
ATOM 595 C C . LEU A 1 83 ? -10.968 8.469 9.924 1.00 83.50 83 LEU A C 1
ATOM 597 O O . LEU A 1 83 ? -11.327 8.182 11.069 1.00 83.50 83 LEU A O 1
ATOM 601 N N . ALA A 1 84 ? -10.791 9.736 9.535 1.00 80.81 84 ALA A N 1
ATOM 602 C CA . ALA A 1 84 ? -10.958 10.873 10.432 1.00 80.81 84 ALA A CA 1
ATOM 603 C C . ALA A 1 84 ? -12.358 10.880 11.073 1.00 80.81 84 ALA A C 1
ATOM 605 O O . ALA A 1 84 ? -13.383 10.828 10.398 1.00 80.81 84 ALA A O 1
ATOM 606 N N . GLY A 1 85 ? -12.407 10.928 12.407 1.00 74.31 85 GLY A N 1
ATOM 607 C CA . GLY A 1 85 ? -13.665 10.906 13.163 1.00 74.31 85 GLY A CA 1
ATOM 608 C C . GLY A 1 85 ? -14.309 9.522 13.324 1.00 74.31 85 GLY A C 1
ATOM 609 O O . GLY A 1 85 ? -15.353 9.415 13.976 1.00 74.31 85 GLY A O 1
ATOM 610 N N . THR A 1 86 ? -13.693 8.457 12.795 1.00 82.38 86 THR A N 1
ATOM 611 C CA . THR A 1 86 ? -14.118 7.074 13.055 1.00 82.38 86 THR A CA 1
ATOM 612 C C . THR A 1 86 ? -13.903 6.737 14.533 1.00 82.38 86 THR A C 1
ATOM 614 O O . THR A 1 86 ? -12.873 7.058 15.126 1.00 82.38 86 THR A O 1
ATOM 617 N N . GLY A 1 87 ? -14.915 6.129 15.158 1.00 76.81 87 GLY A N 1
ATOM 618 C CA . GLY A 1 87 ? -14.832 5.688 16.550 1.00 76.81 87 GLY A CA 1
ATOM 619 C C . GLY A 1 87 ? -13.885 4.499 16.705 1.00 76.81 87 GLY A C 1
ATOM 620 O O . GLY A 1 87 ? -13.656 3.750 15.760 1.00 76.81 87 GLY A O 1
ATOM 621 N N . ARG A 1 88 ? -13.341 4.303 17.908 1.00 81.69 88 ARG A N 1
ATOM 622 C CA . ARG A 1 88 ? -12.475 3.151 18.193 1.00 81.69 88 ARG A CA 1
ATOM 623 C C . ARG A 1 88 ? -13.245 1.837 18.056 1.00 81.69 88 ARG A C 1
ATOM 625 O O . ARG A 1 88 ? -14.394 1.744 18.484 1.00 81.69 88 ARG A O 1
ATOM 632 N N . PHE A 1 89 ? -12.580 0.812 17.533 1.00 79.75 89 PHE A N 1
ATOM 633 C CA . PHE A 1 89 ? -13.086 -0.553 17.509 1.00 79.75 89 PHE A CA 1
ATOM 634 C C . PHE A 1 89 ? -12.727 -1.242 18.827 1.00 79.75 89 PHE A C 1
ATOM 636 O O . PHE A 1 89 ? -11.570 -1.575 19.081 1.00 79.75 89 PHE A O 1
ATOM 643 N N . SER A 1 90 ? -13.730 -1.435 19.680 1.00 70.44 90 SER A N 1
ATOM 644 C CA . SER A 1 90 ? -13.616 -2.166 20.949 1.00 70.44 90 SER A CA 1
ATOM 645 C C . SER A 1 90 ? -13.843 -3.675 20.799 1.00 70.44 90 SER A C 1
ATOM 647 O O . SER A 1 90 ? -13.494 -4.437 21.696 1.00 70.44 90 SER A O 1
ATOM 649 N N . ASN A 1 91 ? -14.395 -4.124 19.665 1.00 80.38 91 ASN A N 1
ATOM 650 C CA . ASN A 1 91 ? -14.569 -5.543 19.360 1.00 80.38 91 ASN A CA 1
ATOM 651 C C . ASN A 1 91 ? -13.238 -6.154 18.854 1.00 80.38 91 ASN A C 1
ATOM 653 O O . ASN A 1 91 ? -12.727 -5.685 17.829 1.00 80.38 91 ASN A O 1
ATOM 657 N N . PRO A 1 92 ? -12.696 -7.200 19.512 1.00 76.44 92 PRO A N 1
ATOM 658 C CA . PRO A 1 92 ? -11.439 -7.838 19.114 1.00 76.44 92 PRO A CA 1
ATOM 659 C C . PRO A 1 92 ? -11.488 -8.482 17.723 1.00 76.44 92 PRO A C 1
ATOM 661 O O . PRO A 1 92 ? -10.489 -8.432 17.012 1.00 76.44 92 PRO A O 1
ATOM 664 N N . THR A 1 93 ? -12.638 -9.014 17.295 1.00 83.62 93 THR A N 1
ATOM 665 C CA . THR A 1 93 ? -12.817 -9.586 15.950 1.00 83.62 93 THR A CA 1
ATOM 666 C C . THR A 1 93 ? -12.701 -8.508 14.875 1.00 83.62 93 THR A C 1
ATOM 668 O O . THR A 1 93 ? -12.074 -8.716 13.843 1.00 83.62 93 THR A O 1
ATOM 671 N N . SER A 1 94 ? -13.242 -7.309 15.123 1.00 84.38 94 SER A N 1
ATOM 672 C CA . SER A 1 94 ? -13.133 -6.207 14.161 1.00 84.38 94 SER A CA 1
ATOM 673 C C . SER A 1 94 ? -11.698 -5.748 13.959 1.00 84.38 94 SER A C 1
ATOM 675 O O . SER A 1 94 ? -11.294 -5.434 12.842 1.00 84.38 94 SER A O 1
ATOM 677 N N . ALA A 1 95 ? -10.935 -5.699 15.043 1.00 79.25 95 ALA A N 1
ATOM 678 C CA . ALA A 1 95 ? -9.538 -5.326 14.982 1.00 79.25 95 ALA A CA 1
ATOM 679 C C . ALA A 1 95 ? -8.668 -6.434 14.354 1.00 79.25 95 ALA A C 1
ATOM 681 O O . ALA A 1 95 ? -7.771 -6.115 13.573 1.00 79.25 95 ALA A O 1
ATOM 682 N N . GLU A 1 96 ? -8.998 -7.709 14.576 1.00 84.94 96 GLU A N 1
ATOM 683 C CA . GLU A 1 96 ? -8.369 -8.851 13.901 1.00 84.94 96 GLU A CA 1
ATOM 684 C C . GLU A 1 96 ? -8.618 -8.840 12.384 1.00 84.94 96 GLU A C 1
ATOM 686 O O . GLU A 1 96 ? -7.689 -9.017 11.600 1.00 84.94 96 GLU A O 1
ATOM 691 N N . ASP A 1 97 ? -9.842 -8.553 11.938 1.00 89.25 97 ASP A N 1
ATOM 692 C CA . ASP A 1 97 ? -10.158 -8.473 10.508 1.00 89.25 97 ASP A CA 1
ATOM 693 C C . ASP A 1 97 ? -9.384 -7.352 9.799 1.00 89.25 97 ASP A C 1
ATOM 695 O O . ASP A 1 97 ? -8.869 -7.540 8.690 1.00 89.25 97 ASP A O 1
ATOM 699 N N . ILE A 1 98 ? -9.265 -6.190 10.451 1.00 87.88 98 ILE A N 1
ATOM 700 C CA . ILE A 1 98 ? -8.469 -5.061 9.953 1.00 87.88 98 ILE A CA 1
ATOM 701 C C . ILE A 1 98 ? -6.981 -5.430 9.929 1.00 87.88 98 ILE A C 1
ATOM 703 O O . ILE A 1 98 ? -6.307 -5.162 8.931 1.00 87.88 98 ILE A O 1
ATOM 707 N N . HIS A 1 99 ? -6.474 -6.082 10.981 1.00 84.44 99 HIS A N 1
ATOM 708 C CA . HIS A 1 99 ? -5.102 -6.590 11.030 1.00 84.44 99 HIS A CA 1
ATOM 709 C C . HIS A 1 99 ? -4.827 -7.553 9.869 1.00 84.44 99 HIS A C 1
ATOM 711 O O . HIS A 1 99 ? -3.877 -7.357 9.114 1.00 84.44 99 HIS A O 1
ATOM 717 N N . ASN A 1 100 ? -5.686 -8.553 9.670 1.00 89.56 100 ASN A N 1
ATOM 718 C CA . ASN A 1 100 ? -5.544 -9.549 8.612 1.00 89.56 100 ASN A CA 1
ATOM 719 C C . ASN A 1 100 ? -5.573 -8.909 7.218 1.00 89.56 100 ASN A C 1
ATOM 721 O O . ASN A 1 100 ? -4.805 -9.297 6.336 1.00 89.56 100 ASN A O 1
ATOM 725 N N . ALA A 1 101 ? -6.426 -7.903 7.006 1.00 90.81 101 ALA A N 1
ATOM 726 C CA . ALA A 1 101 ? -6.455 -7.143 5.760 1.00 90.81 101 ALA A CA 1
ATOM 727 C C . ALA A 1 101 ? -5.155 -6.358 5.527 1.00 90.81 101 ALA A C 1
ATOM 729 O O . ALA A 1 101 ? -4.611 -6.396 4.421 1.00 90.81 101 ALA A O 1
ATOM 730 N N . LEU A 1 102 ? -4.623 -5.707 6.564 1.00 87.38 102 LEU A N 1
ATOM 731 C CA . LEU A 1 102 ? -3.353 -4.989 6.490 1.00 87.38 102 LEU A CA 1
ATOM 732 C C . LEU A 1 102 ? -2.179 -5.946 6.239 1.00 87.38 102 LEU A C 1
ATOM 734 O O . LEU A 1 102 ? -1.329 -5.658 5.402 1.00 87.38 102 LEU A O 1
ATOM 738 N N . ASN A 1 103 ? -2.156 -7.106 6.896 1.00 86.94 103 ASN A N 1
ATOM 739 C CA . ASN A 1 103 ? -1.116 -8.116 6.714 1.00 86.94 103 ASN A CA 1
ATOM 740 C C . ASN A 1 103 ? -1.112 -8.693 5.285 1.00 86.94 103 ASN A C 1
ATOM 742 O O . ASN A 1 103 ? -0.063 -8.860 4.665 1.00 86.94 103 ASN A O 1
ATOM 746 N N . ARG A 1 104 ? -2.290 -8.933 4.693 1.00 91.88 104 ARG A N 1
ATOM 747 C CA . ARG A 1 104 ? -2.382 -9.324 3.273 1.00 91.88 104 ARG A CA 1
ATOM 748 C C . ARG A 1 104 ? -1.780 -8.264 2.351 1.00 91.88 104 ARG A C 1
ATOM 750 O O . ARG A 1 104 ? -1.043 -8.613 1.426 1.00 91.88 104 ARG A O 1
ATOM 757 N N . TYR A 1 105 ? -2.055 -6.988 2.619 1.00 90.75 105 TYR A N 1
ATOM 758 C CA . TYR A 1 105 ? -1.453 -5.887 1.875 1.00 90.75 105 TYR A CA 1
ATOM 759 C C . TYR A 1 105 ? 0.080 -5.882 2.006 1.00 90.75 105 TYR A C 1
ATOM 761 O O . TYR A 1 105 ? 0.777 -5.832 0.990 1.00 90.75 105 TYR A O 1
ATOM 769 N N . THR A 1 106 ? 0.625 -5.987 3.224 1.00 86.44 106 THR A N 1
ATOM 770 C CA . THR A 1 106 ? 2.081 -5.927 3.444 1.00 86.44 106 THR A CA 1
ATOM 771 C C . THR A 1 106 ? 2.824 -7.101 2.811 1.00 86.44 106 THR A C 1
ATOM 773 O O . THR A 1 106 ? 3.910 -6.901 2.270 1.00 86.44 106 THR A O 1
ATOM 776 N N . ILE A 1 107 ? 2.233 -8.300 2.772 1.00 89.12 107 ILE A N 1
ATOM 777 C CA . ILE A 1 107 ? 2.797 -9.458 2.055 1.00 89.12 107 ILE A CA 1
ATOM 778 C C . ILE A 1 107 ? 2.926 -9.164 0.552 1.00 89.12 107 ILE A C 1
ATOM 780 O O . ILE A 1 107 ? 3.980 -9.394 -0.051 1.00 89.12 107 ILE A O 1
ATOM 784 N N . VAL A 1 108 ? 1.871 -8.629 -0.070 1.00 92.06 108 VAL A N 1
ATOM 785 C CA . VAL A 1 108 ? 1.885 -8.268 -1.497 1.00 92.06 108 VAL A CA 1
ATOM 786 C C . VAL A 1 108 ? 2.880 -7.139 -1.767 1.00 92.06 108 VAL A C 1
ATOM 788 O O . VAL A 1 108 ? 3.648 -7.210 -2.730 1.00 92.06 108 VAL A O 1
ATOM 791 N N . GLN A 1 109 ? 2.918 -6.131 -0.896 1.00 86.56 109 GLN A N 1
ATOM 792 C CA . GLN A 1 109 ? 3.876 -5.033 -0.970 1.00 86.56 109 GLN A CA 1
ATOM 793 C C . GLN A 1 109 ? 5.320 -5.547 -0.888 1.00 86.56 109 GLN A C 1
ATOM 795 O O . GLN A 1 109 ? 6.147 -5.181 -1.721 1.00 86.56 109 GLN A O 1
ATOM 800 N N . ALA A 1 110 ? 5.626 -6.446 0.050 1.00 83.44 110 ALA A N 1
ATOM 801 C CA . ALA A 1 110 ? 6.951 -7.045 0.186 1.00 83.44 110 ALA A CA 1
ATOM 802 C C . ALA A 1 110 ? 7.361 -7.816 -1.078 1.00 83.44 110 ALA A C 1
ATOM 804 O O . ALA A 1 110 ? 8.504 -7.700 -1.528 1.00 83.44 110 ALA A O 1
ATOM 805 N N . ARG A 1 111 ? 6.425 -8.546 -1.702 1.00 89.19 111 ARG A N 1
ATOM 806 C CA . ARG A 1 111 ? 6.660 -9.223 -2.986 1.00 89.19 111 ARG A CA 1
ATOM 807 C C . ARG A 1 111 ? 6.990 -8.228 -4.099 1.00 89.19 111 ARG A C 1
ATOM 809 O O . ARG A 1 111 ? 7.973 -8.434 -4.806 1.00 89.19 111 ARG A O 1
ATOM 816 N N . LEU A 1 112 ? 6.216 -7.150 -4.232 1.00 88.56 112 LEU A N 1
ATOM 817 C CA . LEU A 1 112 ? 6.475 -6.092 -5.212 1.00 88.56 112 LEU A CA 1
ATOM 818 C C . LEU A 1 112 ? 7.859 -5.459 -5.003 1.00 88.56 112 LEU A C 1
ATOM 820 O O . LEU A 1 112 ? 8.653 -5.378 -5.939 1.00 88.56 112 LEU A O 1
ATOM 824 N N . LEU A 1 113 ? 8.182 -5.068 -3.768 1.00 85.38 113 LEU A N 1
ATOM 825 C CA . LEU A 1 113 ? 9.478 -4.479 -3.423 1.00 85.38 113 LEU A CA 1
ATOM 826 C C . LEU A 1 113 ? 10.636 -5.445 -3.690 1.00 85.38 113 LEU A C 1
ATOM 828 O O . LEU A 1 113 ? 11.699 -5.020 -4.138 1.00 85.38 113 LEU A O 1
ATOM 832 N N . ASN A 1 114 ? 10.438 -6.746 -3.467 1.00 86.81 114 ASN A N 1
ATOM 833 C CA . ASN A 1 114 ? 11.432 -7.761 -3.795 1.00 86.81 114 ASN A CA 1
ATOM 834 C C . ASN A 1 114 ? 11.725 -7.818 -5.301 1.00 86.81 114 ASN A C 1
ATOM 836 O O . ASN A 1 114 ? 12.891 -7.881 -5.687 1.00 86.81 114 ASN A O 1
ATOM 840 N N . GLU A 1 115 ? 10.699 -7.741 -6.153 1.00 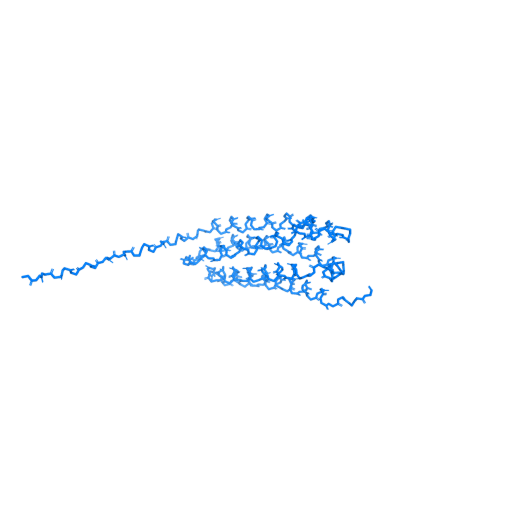87.50 115 GLU A N 1
ATOM 841 C CA . GLU A 1 115 ? 10.892 -7.682 -7.608 1.00 87.50 115 GLU A CA 1
ATOM 842 C C . GLU A 1 115 ? 11.627 -6.409 -8.048 1.00 87.50 115 GLU A C 1
ATOM 844 O O . GLU A 1 115 ? 12.535 -6.477 -8.877 1.00 87.50 115 GLU A O 1
ATOM 849 N N . LEU A 1 116 ? 11.314 -5.258 -7.445 1.00 83.81 116 LEU A N 1
ATOM 850 C CA . LEU A 1 116 ? 12.024 -4.005 -7.729 1.00 83.81 116 LEU A CA 1
ATOM 851 C C . LEU A 1 116 ? 13.484 -4.052 -7.266 1.00 83.81 116 LEU A C 1
ATOM 853 O O . LEU A 1 116 ? 14.377 -3.610 -7.990 1.00 83.81 116 LEU A O 1
ATOM 857 N N . ARG A 1 117 ? 13.755 -4.648 -6.101 1.00 81.75 117 ARG A N 1
ATOM 858 C CA . ARG A 1 117 ? 15.111 -4.793 -5.558 1.00 81.75 117 ARG A CA 1
ATOM 859 C C . ARG A 1 117 ? 15.990 -5.697 -6.415 1.00 81.75 117 ARG A C 1
ATOM 861 O O . ARG A 1 117 ? 17.135 -5.340 -6.670 1.00 81.75 117 ARG A O 1
ATOM 868 N N . LYS A 1 118 ? 15.457 -6.814 -6.928 1.00 85.69 118 LYS A N 1
ATOM 869 C CA . LYS A 1 118 ? 16.169 -7.675 -7.897 1.00 85.69 118 LYS A CA 1
ATOM 870 C C . LYS A 1 118 ? 16.628 -6.900 -9.137 1.00 85.69 118 LYS A C 1
ATOM 872 O O . LYS A 1 118 ? 17.576 -7.302 -9.801 1.00 85.69 118 LYS A O 1
ATOM 877 N N . LYS A 1 119 ? 15.964 -5.783 -9.444 1.00 81.56 119 LYS A N 1
ATOM 878 C CA . LYS A 1 119 ? 16.257 -4.910 -10.582 1.00 81.56 119 LYS A CA 1
ATOM 879 C C . LYS A 1 119 ? 16.961 -3.614 -10.179 1.00 81.56 119 LYS A C 1
ATOM 881 O O . LYS A 1 119 ? 17.122 -2.753 -11.034 1.00 81.56 119 LYS A O 1
ATOM 886 N N . ALA A 1 120 ? 17.422 -3.464 -8.935 1.00 75.44 120 ALA A N 1
ATOM 887 C CA . ALA A 1 120 ? 17.996 -2.214 -8.427 1.00 75.44 120 ALA A CA 1
ATOM 888 C C . ALA A 1 120 ? 19.149 -1.669 -9.292 1.00 75.44 120 ALA A C 1
ATOM 890 O O . ALA A 1 120 ? 19.156 -0.479 -9.595 1.00 75.44 120 ALA A O 1
ATOM 891 N N . GLY A 1 121 ? 20.065 -2.524 -9.762 1.00 74.88 121 GLY A N 1
ATOM 892 C CA . GLY A 1 121 ? 21.169 -2.099 -10.637 1.00 74.88 121 GLY A CA 1
ATOM 893 C C . GLY A 1 121 ? 20.708 -1.637 -12.025 1.00 74.88 121 GLY A C 1
ATOM 894 O O . GLY A 1 121 ? 21.177 -0.625 -12.541 1.00 74.88 121 GLY A O 1
ATOM 895 N N . LEU A 1 122 ? 19.725 -2.329 -12.610 1.00 77.25 122 LEU A N 1
ATOM 896 C CA . LEU A 1 122 ? 19.099 -1.918 -13.868 1.00 77.25 122 LEU A CA 1
ATOM 897 C C . LEU A 1 122 ? 18.366 -0.582 -13.703 1.00 77.25 122 LEU A C 1
ATOM 899 O O . LEU A 1 122 ? 18.512 0.326 -14.515 1.00 77.25 122 LEU A O 1
ATOM 903 N N . LEU A 1 123 ? 17.576 -0.482 -12.641 1.00 75.12 123 LEU A N 1
ATOM 904 C CA . LEU A 1 123 ? 16.820 0.701 -12.284 1.00 75.12 123 LEU A CA 1
ATOM 905 C C . LEU A 1 123 ? 17.751 1.903 -12.067 1.00 75.12 123 LEU A C 1
ATOM 907 O O . LEU A 1 123 ? 17.486 2.963 -12.619 1.00 75.12 123 LEU A O 1
ATOM 911 N N . ALA A 1 124 ? 18.876 1.741 -11.365 1.00 73.38 124 ALA A N 1
ATOM 912 C CA . ALA A 1 124 ? 19.882 2.793 -11.204 1.00 73.38 124 ALA A CA 1
ATOM 913 C C . ALA A 1 124 ? 20.395 3.324 -12.557 1.00 73.38 124 ALA A C 1
ATOM 915 O O . ALA A 1 124 ? 20.443 4.536 -12.760 1.00 73.38 124 ALA A O 1
ATOM 916 N N . ARG A 1 125 ? 20.687 2.427 -13.511 1.00 72.00 125 ARG A N 1
ATOM 917 C CA . ARG A 1 125 ? 21.117 2.798 -14.870 1.00 72.00 125 ARG A CA 1
ATOM 918 C C . ARG A 1 125 ? 20.024 3.517 -15.659 1.00 72.00 125 ARG A C 1
ATOM 920 O O . ARG A 1 125 ? 20.293 4.549 -16.261 1.00 72.00 125 ARG A O 1
ATOM 927 N N . ILE A 1 126 ? 18.791 3.010 -15.621 1.00 68.44 126 ILE A N 1
ATOM 928 C CA . ILE A 1 126 ? 17.644 3.651 -16.278 1.00 68.44 126 ILE A CA 1
ATOM 929 C C . ILE A 1 126 ? 17.416 5.052 -15.692 1.00 68.44 126 ILE A C 1
ATOM 931 O O . ILE A 1 126 ? 17.281 6.016 -16.433 1.00 68.44 126 ILE A O 1
ATOM 935 N N . PHE A 1 127 ? 17.433 5.214 -14.370 1.00 66.12 127 PHE A N 1
ATOM 936 C CA . PHE A 1 127 ? 17.169 6.510 -13.736 1.00 66.12 127 PHE A CA 1
ATOM 937 C C . PHE A 1 127 ? 18.269 7.547 -13.938 1.00 66.12 127 PHE A C 1
ATOM 939 O O . PHE A 1 127 ? 17.965 8.736 -13.923 1.00 66.12 127 PHE A O 1
ATOM 946 N N . SER A 1 128 ? 19.510 7.128 -14.193 1.00 64.56 128 SER A N 1
ATOM 947 C CA . SER A 1 128 ? 20.547 8.054 -14.660 1.00 64.56 128 SER A CA 1
ATOM 948 C C . SER A 1 128 ? 20.193 8.695 -16.008 1.00 64.56 128 SER A C 1
ATOM 950 O O . SER A 1 128 ? 20.730 9.751 -16.325 1.00 64.56 128 SER A O 1
ATOM 952 N N . LEU A 1 129 ? 19.314 8.068 -16.797 1.00 63.25 129 LEU A N 1
ATOM 953 C CA . LEU A 1 129 ? 18.882 8.552 -18.110 1.00 63.25 129 LEU A CA 1
ATOM 954 C C . LEU A 1 129 ? 17.548 9.316 -18.053 1.00 63.25 129 LEU A C 1
ATOM 956 O O . LEU A 1 129 ? 17.353 10.238 -18.836 1.00 63.25 129 LEU A O 1
ATOM 960 N N . VAL A 1 130 ? 16.629 8.937 -17.151 1.00 59.09 130 VAL A N 1
ATOM 961 C CA . VAL A 1 130 ? 15.230 9.436 -17.130 1.00 59.09 130 VAL A CA 1
ATOM 962 C C . VAL A 1 130 ? 14.771 10.076 -15.808 1.00 59.09 130 VAL A C 1
ATOM 964 O O . VAL A 1 130 ? 13.617 10.483 -15.693 1.00 59.09 130 VAL A O 1
ATOM 967 N N . GLY A 1 131 ? 15.656 10.232 -14.818 1.00 56.84 131 GLY A N 1
ATOM 968 C CA . GLY A 1 131 ? 15.391 10.996 -13.589 1.00 56.84 131 GLY A CA 1
ATOM 969 C C . GLY A 1 131 ? 14.756 10.210 -12.427 1.00 56.84 131 GLY A C 1
ATOM 970 O O . GLY A 1 131 ? 14.795 8.979 -12.368 1.00 56.84 131 GLY A O 1
ATOM 971 N N . THR A 1 132 ? 14.191 10.936 -11.450 1.00 61.94 132 THR A N 1
ATOM 972 C CA . THR A 1 132 ? 13.711 10.453 -10.133 1.00 61.94 132 THR A CA 1
ATOM 973 C C . THR A 1 132 ? 12.300 9.828 -9.985 1.00 61.94 132 THR A C 1
ATOM 975 O O . THR A 1 132 ? 12.024 9.419 -8.853 1.00 61.94 132 THR A O 1
ATOM 978 N N . PRO A 1 133 ? 11.414 9.654 -10.996 1.00 59.03 133 PRO A N 1
ATOM 979 C CA . PRO A 1 133 ? 9.983 9.357 -10.773 1.00 59.03 133 PRO A CA 1
ATOM 980 C C . PRO A 1 133 ? 9.639 8.155 -9.873 1.00 59.03 133 PRO A C 1
ATOM 982 O O . PRO A 1 133 ? 8.609 8.144 -9.202 1.00 59.03 133 PRO A O 1
ATOM 985 N N . THR A 1 134 ? 10.480 7.121 -9.839 1.00 59.16 134 THR A N 1
ATOM 986 C CA . THR A 1 134 ? 10.308 5.948 -8.959 1.00 59.16 134 THR A CA 1
ATOM 987 C C . THR A 1 134 ? 10.635 6.210 -7.502 1.00 59.16 134 THR A C 1
ATOM 989 O O . THR A 1 134 ? 10.027 5.586 -6.637 1.00 59.16 134 THR A O 1
ATOM 992 N N . THR A 1 135 ? 11.589 7.097 -7.218 1.00 61.66 135 THR A N 1
ATOM 993 C CA . THR A 1 135 ? 11.875 7.543 -5.843 1.00 61.66 135 THR A CA 1
ATOM 994 C C . THR A 1 135 ? 10.657 8.224 -5.269 1.00 61.66 135 THR A C 1
ATOM 996 O O . THR A 1 135 ? 10.280 7.925 -4.145 1.00 61.66 135 THR A O 1
ATOM 999 N N . ASP A 1 136 ? 10.029 9.081 -6.074 1.00 72.12 136 ASP A N 1
ATOM 1000 C CA . ASP A 1 136 ? 8.865 9.852 -5.663 1.00 72.12 136 ASP A CA 1
ATOM 1001 C C . ASP A 1 136 ? 7.690 8.907 -5.399 1.00 72.12 136 ASP A C 1
ATOM 1003 O O . ASP A 1 136 ? 7.107 8.958 -4.327 1.00 72.12 136 ASP A O 1
ATOM 1007 N N . GLY A 1 137 ? 7.434 7.936 -6.288 1.00 72.12 137 GLY A N 1
ATOM 1008 C CA . GLY A 1 137 ? 6.389 6.927 -6.069 1.00 72.12 137 GLY A CA 1
ATOM 1009 C C . GLY A 1 137 ? 6.628 6.011 -4.856 1.00 72.12 137 GLY A C 1
ATOM 1010 O O . GLY A 1 137 ? 5.695 5.734 -4.104 1.00 72.12 137 GLY A O 1
ATOM 1011 N N . LEU A 1 138 ? 7.861 5.540 -4.625 1.00 73.94 138 LEU A N 1
ATOM 1012 C CA . LEU A 1 138 ? 8.186 4.713 -3.450 1.00 73.94 138 LEU A CA 1
ATOM 1013 C C . LEU A 1 138 ? 8.121 5.513 -2.142 1.00 73.94 138 LEU A C 1
ATOM 1015 O O . LEU A 1 138 ? 7.669 4.988 -1.124 1.00 73.94 138 LEU A O 1
ATOM 1019 N N . GLU A 1 139 ? 8.552 6.772 -2.165 1.00 79.44 139 GLU A N 1
ATOM 1020 C CA . GLU A 1 139 ? 8.514 7.670 -1.013 1.00 79.44 139 GLU A CA 1
ATOM 1021 C C . GLU A 1 139 ? 7.085 8.133 -0.695 1.00 79.44 139 GLU A C 1
ATOM 1023 O O . GLU A 1 139 ? 6.693 8.178 0.472 1.00 79.44 139 GLU A O 1
ATOM 1028 N N . GLU A 1 140 ? 6.272 8.418 -1.712 1.00 81.69 140 GLU A N 1
ATOM 1029 C CA . GLU A 1 140 ? 4.838 8.684 -1.568 1.00 81.69 140 GLU A CA 1
ATOM 1030 C C . GLU A 1 140 ? 4.122 7.467 -0.975 1.00 81.69 140 GLU A C 1
ATOM 1032 O O . GLU A 1 140 ? 3.391 7.608 0.008 1.00 81.69 140 GLU A O 1
ATOM 1037 N N . LEU A 1 141 ? 4.400 6.258 -1.479 1.00 80.31 141 LEU A N 1
ATOM 1038 C CA . LEU A 1 141 ? 3.845 5.025 -0.917 1.00 80.31 141 LEU A CA 1
ATOM 1039 C C . LEU A 1 141 ? 4.234 4.846 0.553 1.00 80.31 141 LEU A C 1
ATOM 1041 O O . LEU A 1 141 ? 3.391 4.483 1.380 1.00 80.31 141 LEU A O 1
ATOM 1045 N N . ARG A 1 142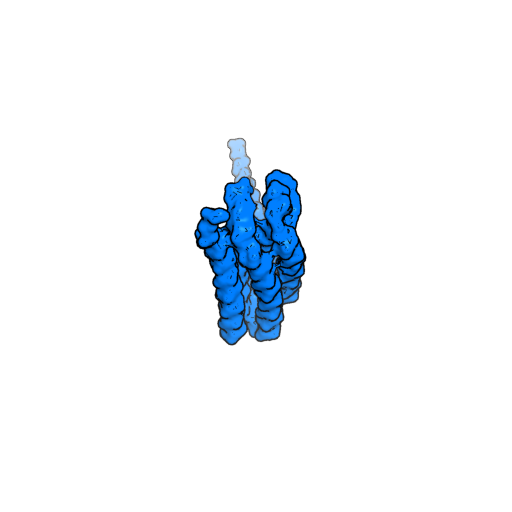 ? 5.500 5.120 0.889 1.00 80.94 142 ARG A N 1
ATOM 1046 C CA . ARG A 1 142 ? 6.012 5.067 2.262 1.00 80.94 142 ARG A CA 1
ATOM 1047 C C . ARG A 1 142 ? 5.225 6.004 3.176 1.00 80.94 142 ARG A C 1
ATOM 1049 O O . ARG A 1 142 ? 4.732 5.568 4.216 1.00 80.94 142 ARG A O 1
ATOM 1056 N N . LYS A 1 143 ? 5.073 7.270 2.771 1.00 83.12 143 LYS A N 1
ATOM 1057 C CA . LYS A 1 143 ? 4.342 8.302 3.521 1.00 83.12 143 LYS A CA 1
ATOM 1058 C C . LYS A 1 143 ? 2.858 7.963 3.672 1.00 83.12 143 LYS A C 1
ATOM 1060 O O . LYS A 1 143 ? 2.346 8.034 4.788 1.00 83.12 143 LYS A O 1
ATOM 1065 N N . GLY A 1 144 ? 2.194 7.552 2.590 1.00 81.44 144 GLY A N 1
ATOM 1066 C CA . GLY A 1 144 ? 0.775 7.188 2.594 1.00 81.44 144 GLY A CA 1
ATOM 1067 C C . GLY A 1 144 ? 0.487 5.993 3.504 1.00 81.44 144 GLY A C 1
ATOM 1068 O O . GLY A 1 144 ? -0.364 6.076 4.388 1.00 81.44 144 GLY A O 1
ATOM 1069 N N . THR A 1 145 ? 1.265 4.913 3.364 1.00 79.81 145 THR A N 1
ATOM 1070 C CA . THR A 1 145 ? 1.126 3.713 4.211 1.00 79.81 145 THR A CA 1
ATOM 1071 C C . THR A 1 145 ? 1.393 4.040 5.690 1.00 79.81 145 THR A C 1
ATOM 1073 O O . THR A 1 145 ? 0.716 3.504 6.570 1.00 79.81 145 THR A O 1
ATOM 1076 N N . ASN A 1 146 ? 2.343 4.943 5.980 1.00 82.44 146 ASN A N 1
ATOM 1077 C CA . ASN A 1 146 ? 2.635 5.402 7.343 1.00 82.44 146 ASN A CA 1
ATOM 1078 C C . ASN A 1 146 ? 1.469 6.149 7.977 1.00 82.44 146 ASN A C 1
ATOM 1080 O O . ASN A 1 146 ? 1.033 5.787 9.068 1.00 82.44 146 ASN A O 1
ATOM 1084 N N . ALA A 1 147 ? 0.954 7.167 7.290 1.00 84.62 147 ALA A N 1
ATOM 1085 C CA . ALA A 1 147 ? -0.162 7.958 7.791 1.00 84.62 147 ALA A CA 1
ATOM 1086 C C . ALA A 1 147 ? -1.384 7.070 8.073 1.00 84.62 147 ALA A C 1
ATOM 1088 O O . ALA A 1 147 ? -1.949 7.128 9.164 1.00 84.62 147 ALA A O 1
ATOM 1089 N N . PHE A 1 148 ? -1.718 6.175 7.138 1.00 84.88 148 PHE A N 1
ATOM 1090 C CA . PHE A 1 148 ? -2.840 5.255 7.294 1.00 84.88 148 PHE A CA 1
ATOM 1091 C C . PHE A 1 148 ? -2.662 4.303 8.478 1.00 84.88 148 PHE A C 1
ATOM 1093 O O . PHE A 1 148 ? -3.563 4.154 9.302 1.00 84.88 148 PHE A O 1
ATOM 1100 N N . THR A 1 149 ? -1.492 3.669 8.597 1.00 81.31 149 THR A N 1
ATOM 1101 C CA . THR A 1 149 ? -1.255 2.685 9.662 1.00 81.31 149 THR A CA 1
ATOM 1102 C C . THR A 1 149 ? -1.274 3.338 11.041 1.00 81.31 149 THR A C 1
ATOM 1104 O O . THR A 1 149 ? -1.822 2.765 11.981 1.00 81.31 149 THR A O 1
ATOM 1107 N N . LEU A 1 150 ? -0.753 4.563 11.167 1.00 85.31 150 LEU A N 1
ATOM 1108 C CA . LEU A 1 150 ? -0.843 5.332 12.408 1.00 85.31 150 LEU A CA 1
ATOM 1109 C C . LEU A 1 150 ? -2.297 5.636 12.798 1.00 85.31 150 LEU A C 1
ATOM 1111 O O . LEU A 1 150 ? -2.617 5.571 13.985 1.00 85.31 150 LEU A O 1
ATOM 1115 N N . GLU A 1 151 ? -3.186 5.916 11.842 1.00 85.44 151 GLU A N 1
ATOM 1116 C CA . GLU A 1 151 ? -4.620 6.067 12.127 1.00 85.44 151 GLU A CA 1
ATOM 1117 C C . GLU A 1 151 ? -5.268 4.740 12.542 1.00 85.44 151 GLU A C 1
ATOM 1119 O O . GLU A 1 151 ? -5.971 4.695 13.550 1.00 85.44 151 GLU A O 1
ATOM 1124 N N . ILE A 1 152 ? -4.965 3.628 11.866 1.00 83.25 152 ILE A N 1
ATOM 1125 C CA . ILE A 1 152 ? -5.459 2.299 12.270 1.00 83.25 152 ILE A CA 1
ATOM 1126 C C . ILE A 1 152 ? -5.024 1.947 13.701 1.00 83.25 152 ILE A C 1
ATOM 1128 O O . ILE A 1 152 ? -5.841 1.492 14.503 1.00 83.25 152 ILE A O 1
ATOM 1132 N N . ILE A 1 153 ? -3.769 2.230 14.064 1.00 83.44 153 ILE A N 1
ATOM 1133 C CA . ILE A 1 153 ? -3.238 2.012 15.419 1.00 83.44 153 ILE A CA 1
ATOM 1134 C C . ILE A 1 153 ? -4.021 2.807 16.480 1.00 83.44 153 ILE A C 1
ATOM 1136 O O . ILE A 1 153 ? -4.151 2.349 17.617 1.00 83.44 153 ILE A O 1
ATOM 1140 N N . LYS A 1 154 ? -4.548 3.992 16.146 1.00 83.62 154 LYS A N 1
ATOM 1141 C CA . LYS A 1 154 ? -5.386 4.788 17.064 1.00 83.62 154 LYS A CA 1
ATOM 1142 C C . LYS A 1 154 ? -6.790 4.202 17.237 1.00 83.62 154 LYS A C 1
ATOM 1144 O O . LYS A 1 154 ? -7.419 4.439 18.273 1.00 83.62 154 LYS A O 1
ATOM 1149 N N . LEU A 1 155 ? -7.278 3.476 16.231 1.00 80.56 155 LEU A N 1
ATOM 1150 C CA . LEU A 1 155 ? -8.628 2.914 16.181 1.00 80.56 155 LEU A CA 1
ATOM 1151 C C . LEU A 1 155 ? -8.725 1.522 16.819 1.00 80.56 155 LEU A C 1
ATOM 1153 O O . LEU A 1 155 ? -9.793 1.171 17.314 1.00 80.56 155 LEU A O 1
ATOM 1157 N N . VAL A 1 156 ? -7.637 0.750 16.848 1.00 79.19 156 VAL A N 1
ATOM 1158 C CA . VAL A 1 156 ? -7.584 -0.608 17.417 1.00 79.19 156 VAL A CA 1
ATOM 1159 C C . VAL A 1 156 ? -7.210 -0.570 18.909 1.00 79.19 156 VAL A C 1
ATOM 1161 O O . VAL A 1 156 ? -6.141 -0.079 19.268 1.00 79.19 156 VAL A O 1
ATOM 1164 N N . GLN A 1 157 ? -8.086 -1.076 19.793 1.00 65.19 157 GLN A N 1
ATOM 1165 C CA . GLN A 1 157 ? -7.880 -1.054 21.254 1.00 65.19 157 GLN A CA 1
ATOM 1166 C C . GLN A 1 157 ? -7.200 -2.271 21.918 1.00 65.19 157 GLN A C 1
ATOM 1168 O O . GLN A 1 157 ? -6.508 -2.033 22.912 1.00 65.19 157 GLN A O 1
ATOM 1173 N N . PRO A 1 158 ? -7.333 -3.538 21.478 1.00 63.97 158 PRO A N 1
ATOM 1174 C CA . PRO A 1 158 ? -6.632 -4.626 22.161 1.00 63.97 158 PRO A CA 1
ATOM 1175 C C . PRO A 1 158 ? -5.104 -4.522 21.966 1.00 63.97 158 PRO A C 1
ATOM 1177 O O . PRO A 1 158 ? -4.595 -4.413 20.848 1.00 63.97 158 PRO A O 1
ATOM 1180 N N . PHE A 1 159 ? -4.365 -4.511 23.084 1.00 54.22 159 PHE A N 1
ATOM 1181 C CA . PHE A 1 159 ? -2.924 -4.207 23.139 1.00 54.22 159 PHE A CA 1
ATOM 1182 C C . PHE A 1 159 ? -2.061 -5.212 22.354 1.00 54.22 159 PHE A C 1
ATOM 1184 O O . PHE A 1 159 ? -1.085 -4.817 21.722 1.00 54.22 159 PHE A O 1
ATOM 1191 N N . ASN A 1 160 ? -2.455 -6.489 22.342 1.00 60.66 160 ASN A N 1
ATOM 1192 C CA . ASN A 1 160 ? -1.778 -7.564 21.609 1.00 60.66 160 ASN A CA 1
ATOM 1193 C C . ASN A 1 160 ? -1.825 -7.359 20.083 1.00 60.66 160 ASN A C 1
ATOM 1195 O O . ASN A 1 160 ? -0.796 -7.423 19.414 1.00 60.66 160 ASN A O 1
ATOM 1199 N N . GLN A 1 161 ? -2.987 -7.006 19.534 1.00 63.78 161 GLN A N 1
ATOM 1200 C CA . GLN A 1 161 ? -3.134 -6.753 18.097 1.00 63.78 161 GLN A CA 1
ATOM 1201 C C . GLN A 1 161 ? -2.445 -5.449 17.681 1.00 63.78 161 GLN A C 1
ATOM 1203 O O . GLN A 1 161 ? -1.891 -5.346 16.586 1.00 63.78 161 GLN A O 1
ATOM 1208 N N . LYS A 1 162 ? -2.405 -4.454 18.577 1.00 66.50 162 LYS A N 1
ATOM 1209 C CA . LYS A 1 162 ? -1.661 -3.212 18.349 1.00 66.50 162 LYS A CA 1
ATOM 1210 C C . LYS A 1 162 ? -0.162 -3.470 18.158 1.00 66.50 162 LYS A C 1
ATOM 1212 O O . LYS A 1 162 ? 0.417 -2.912 17.229 1.00 66.50 162 LYS A O 1
ATOM 1217 N N . SER A 1 163 ? 0.464 -4.316 18.982 1.00 69.94 163 SER A N 1
ATOM 1218 C CA . SER A 1 163 ? 1.881 -4.682 18.807 1.00 69.94 163 SER A CA 1
ATOM 1219 C C . SER A 1 163 ? 2.149 -5.446 17.510 1.00 69.94 163 SER A C 1
ATOM 1221 O O . SER A 1 163 ? 3.148 -5.180 16.846 1.00 69.94 163 SER A O 1
ATOM 1223 N N . GLU A 1 164 ? 1.254 -6.344 17.099 1.00 70.94 164 GLU A N 1
ATOM 1224 C CA . GLU A 1 164 ? 1.414 -7.092 15.846 1.00 70.94 164 GLU A CA 1
ATOM 1225 C C . GLU A 1 164 ? 1.292 -6.182 14.618 1.00 70.94 164 GLU A C 1
ATOM 1227 O O . GLU A 1 164 ? 2.115 -6.272 13.707 1.00 70.94 164 GLU A O 1
ATOM 1232 N N . ILE A 1 165 ? 0.331 -5.247 14.618 1.00 69.31 165 ILE A N 1
ATOM 1233 C CA . ILE A 1 165 ? 0.209 -4.217 13.573 1.00 69.31 165 ILE A CA 1
ATOM 1234 C C . ILE A 1 165 ? 1.498 -3.391 13.486 1.00 69.31 165 ILE A C 1
ATOM 1236 O O . ILE A 1 165 ? 2.007 -3.169 12.389 1.00 69.31 165 ILE A O 1
ATOM 1240 N N . VAL A 1 166 ? 2.050 -2.968 14.628 1.00 76.12 166 VAL A N 1
ATOM 1241 C CA . VAL A 1 166 ? 3.307 -2.202 14.678 1.00 76.12 166 VAL A CA 1
ATOM 1242 C C . VAL A 1 166 ? 4.478 -3.009 14.108 1.00 76.12 166 VAL A C 1
ATOM 1244 O O . VAL A 1 166 ? 5.240 -2.467 13.312 1.00 76.12 166 VAL A O 1
ATOM 1247 N N . ASN A 1 167 ? 4.602 -4.294 14.447 1.00 77.38 167 ASN A N 1
ATOM 1248 C CA . ASN A 1 167 ? 5.696 -5.149 13.974 1.00 77.38 167 ASN A CA 1
ATOM 1249 C C . ASN A 1 167 ? 5.624 -5.414 12.462 1.00 77.38 167 ASN A C 1
ATOM 1251 O O . ASN A 1 167 ? 6.618 -5.247 11.752 1.00 77.38 167 ASN A O 1
ATOM 1255 N N . VAL A 1 168 ? 4.442 -5.781 11.954 1.00 74.81 168 VAL A N 1
ATOM 1256 C CA . VAL A 1 168 ? 4.205 -5.998 10.514 1.00 74.81 168 VAL A CA 1
ATOM 1257 C C . VAL A 1 168 ? 4.493 -4.718 9.727 1.00 74.81 168 VAL A C 1
ATOM 1259 O O . VAL A 1 168 ? 5.119 -4.744 8.664 1.00 74.81 168 VAL A O 1
ATOM 1262 N N . TYR A 1 169 ? 4.082 -3.578 10.275 1.00 74.56 169 TYR A N 1
ATOM 1263 C CA . TYR A 1 169 ? 4.319 -2.277 9.676 1.00 74.56 169 TYR A CA 1
ATOM 1264 C C . TYR A 1 169 ? 5.803 -1.878 9.673 1.00 74.56 169 TYR A C 1
ATOM 1266 O O . TYR A 1 169 ? 6.311 -1.453 8.634 1.00 74.56 169 TYR A O 1
ATOM 1274 N N . ALA A 1 170 ? 6.515 -2.057 10.789 1.00 73.50 170 ALA A N 1
ATOM 1275 C CA . ALA A 1 170 ? 7.944 -1.764 10.890 1.00 73.50 170 ALA A CA 1
ATOM 1276 C C . ALA A 1 170 ? 8.759 -2.565 9.862 1.00 73.50 170 ALA A C 1
ATOM 1278 O O . ALA A 1 170 ? 9.560 -1.986 9.128 1.00 73.50 170 ALA A O 1
ATOM 1279 N N . SER A 1 171 ? 8.466 -3.862 9.716 1.00 74.50 171 SER A N 1
ATOM 1280 C CA . SER A 1 171 ? 9.107 -4.717 8.710 1.00 74.50 171 SER A CA 1
ATOM 1281 C C . SER A 1 171 ? 8.861 -4.225 7.275 1.00 74.50 171 SER A C 1
ATOM 1283 O O . SER A 1 171 ? 9.782 -4.194 6.454 1.00 74.50 171 SER A O 1
ATOM 1285 N N . SER A 1 172 ? 7.641 -3.766 6.966 1.00 72.19 172 SER A N 1
ATOM 1286 C CA . SER A 1 172 ? 7.329 -3.187 5.652 1.00 72.19 172 SER A CA 1
ATOM 1287 C C . SER A 1 172 ? 8.102 -1.886 5.394 1.00 72.19 172 SER A C 1
ATOM 1289 O O . SER A 1 172 ? 8.679 -1.701 4.319 1.00 72.19 172 SER A O 1
ATOM 1291 N N . GLN A 1 173 ? 8.189 -0.999 6.390 1.00 74.12 173 GLN A N 1
ATOM 1292 C CA . GLN A 1 173 ? 8.941 0.255 6.271 1.00 74.12 173 GLN A CA 1
ATOM 1293 C C . GLN A 1 173 ? 10.435 0.017 6.055 1.00 74.12 173 GLN A C 1
ATOM 1295 O O . GLN A 1 173 ? 11.045 0.672 5.207 1.00 74.12 173 GLN A O 1
ATOM 1300 N N . GLU A 1 174 ? 11.017 -0.953 6.758 1.00 74.81 174 GLU A N 1
ATOM 1301 C CA . GLU A 1 174 ? 12.402 -1.367 6.542 1.00 74.81 174 GLU A CA 1
ATOM 1302 C C . GLU A 1 174 ? 12.616 -1.904 5.124 1.00 74.81 174 GLU A C 1
ATOM 1304 O O . GLU A 1 174 ? 13.580 -1.518 4.463 1.00 74.81 174 GLU A O 1
ATOM 1309 N N . ALA A 1 175 ? 11.697 -2.722 4.603 1.00 72.50 175 ALA A N 1
ATOM 1310 C CA . ALA A 1 175 ? 11.783 -3.235 3.237 1.00 72.50 175 ALA A CA 1
ATOM 1311 C C . ALA A 1 175 ? 11.731 -2.112 2.182 1.00 72.50 175 ALA A C 1
ATOM 1313 O O . ALA A 1 175 ? 12.466 -2.164 1.186 1.00 72.50 175 ALA A O 1
ATOM 1314 N N . ILE A 1 176 ? 10.904 -1.081 2.393 1.00 72.44 176 ILE A N 1
ATOM 1315 C CA . ILE A 1 176 ? 10.855 0.110 1.529 1.00 72.44 176 ILE A CA 1
ATOM 1316 C C . ILE A 1 176 ? 12.172 0.886 1.630 1.00 72.44 176 ILE A C 1
ATOM 1318 O O . ILE A 1 176 ? 12.796 1.167 0.605 1.00 72.44 176 ILE A O 1
ATOM 1322 N N . ALA A 1 177 ? 12.640 1.169 2.847 1.00 74.31 177 ALA A N 1
ATOM 1323 C CA . ALA A 1 177 ? 13.880 1.903 3.087 1.00 74.31 177 ALA A CA 1
ATOM 1324 C C . ALA A 1 177 ? 15.100 1.193 2.476 1.00 74.31 177 ALA A C 1
ATOM 1326 O O . ALA A 1 177 ? 15.932 1.828 1.829 1.00 74.31 177 ALA A O 1
ATOM 1327 N N . GLN A 1 178 ? 15.184 -0.134 2.599 1.00 73.88 178 GLN A N 1
ATOM 1328 C CA . GLN A 1 178 ? 16.224 -0.943 1.962 1.00 73.88 178 GLN A CA 1
ATOM 1329 C C . GLN A 1 178 ? 16.146 -0.890 0.435 1.00 73.88 178 GLN A C 1
ATOM 1331 O O . GLN A 1 178 ? 17.180 -0.867 -0.225 1.00 73.88 178 GLN A O 1
ATOM 1336 N N . THR A 1 179 ? 14.943 -0.840 -0.139 1.00 70.12 179 THR A N 1
ATOM 1337 C CA . THR A 1 179 ? 14.758 -0.721 -1.594 1.00 70.12 179 THR A CA 1
ATOM 1338 C C . THR A 1 179 ? 15.212 0.653 -2.097 1.00 70.12 179 THR A C 1
ATOM 1340 O O . THR A 1 179 ? 15.890 0.739 -3.120 1.00 70.12 179 THR A O 1
ATOM 1343 N N . ILE A 1 180 ? 14.927 1.718 -1.339 1.00 70.12 180 ILE A N 1
ATOM 1344 C CA . ILE A 1 180 ? 15.429 3.072 -1.612 1.00 70.12 180 ILE A CA 1
ATOM 1345 C C . ILE A 1 180 ? 16.964 3.111 -1.495 1.00 70.12 180 ILE A C 1
ATOM 1347 O O . ILE A 1 180 ? 17.634 3.626 -2.388 1.00 70.12 180 ILE A O 1
ATOM 1351 N N . LYS A 1 181 ? 17.542 2.517 -0.441 1.00 72.88 181 LYS A N 1
ATOM 1352 C CA . LYS A 1 181 ? 18.997 2.491 -0.207 1.00 72.88 181 LYS A CA 1
ATOM 1353 C C . LYS A 1 181 ? 19.757 1.636 -1.223 1.00 72.88 181 LYS A C 1
ATOM 1355 O O . LYS A 1 181 ? 20.816 2.042 -1.686 1.00 72.88 181 LYS A O 1
ATOM 1360 N N . ALA A 1 182 ? 19.233 0.475 -1.618 1.00 66.62 182 ALA A N 1
ATOM 1361 C CA . ALA A 1 182 ? 19.863 -0.387 -2.624 1.00 66.62 182 ALA A CA 1
ATOM 1362 C C . ALA A 1 182 ? 20.092 0.343 -3.961 1.00 66.62 182 ALA A C 1
ATOM 1364 O O . ALA A 1 182 ? 21.017 0.015 -4.700 1.00 66.62 182 ALA A O 1
ATOM 1365 N N . ARG A 1 183 ? 19.289 1.375 -4.246 1.00 63.00 183 ARG A N 1
ATOM 1366 C CA . ARG A 1 183 ? 19.473 2.253 -5.401 1.00 63.00 183 ARG A CA 1
ATOM 1367 C C . ARG A 1 183 ? 20.629 3.243 -5.239 1.00 63.00 183 ARG A C 1
ATOM 1369 O O . ARG A 1 183 ? 21.314 3.501 -6.219 1.00 63.00 183 ARG A O 1
ATOM 1376 N N . SER A 1 184 ? 20.852 3.802 -4.046 1.00 59.50 184 SER A N 1
ATOM 1377 C CA . SER A 1 184 ? 21.892 4.821 -3.829 1.00 59.50 184 SER A CA 1
ATOM 1378 C C . SER A 1 184 ? 23.313 4.250 -3.789 1.00 59.50 184 SER A C 1
ATOM 1380 O O . SER A 1 184 ? 24.268 5.016 -3.821 1.00 59.50 184 SER A O 1
ATOM 1382 N N . VAL A 1 185 ? 23.461 2.925 -3.675 1.00 54.88 185 VAL A N 1
ATOM 1383 C CA . VAL A 1 185 ? 24.754 2.255 -3.443 1.00 54.88 185 VAL A CA 1
ATOM 1384 C C . VAL A 1 185 ? 25.302 1.559 -4.694 1.00 54.88 185 VAL A C 1
ATOM 1386 O O . VAL A 1 185 ? 26.422 1.079 -4.648 1.00 54.88 185 VAL A O 1
ATOM 1389 N N . CYS A 1 186 ? 24.583 1.502 -5.821 1.00 48.97 186 CYS A N 1
ATOM 1390 C CA . CYS A 1 186 ? 25.159 0.958 -7.059 1.00 48.97 186 CYS A CA 1
ATOM 1391 C C . CYS A 1 186 ? 26.157 1.969 -7.661 1.00 48.97 186 CYS A C 1
ATOM 1393 O O . CYS A 1 186 ? 25.702 2.980 -8.203 1.00 48.97 186 CYS A O 1
ATOM 1395 N N . PRO A 1 187 ? 27.487 1.735 -7.591 1.00 42.28 187 PRO A N 1
ATOM 1396 C CA . PRO A 1 187 ? 28.432 2.575 -8.307 1.00 42.28 187 PRO A CA 1
ATOM 1397 C C . PRO A 1 187 ? 28.213 2.359 -9.807 1.00 42.28 187 PRO A C 1
ATOM 1399 O O . PRO A 1 187 ? 27.980 1.234 -10.256 1.00 42.28 187 PRO A O 1
ATOM 1402 N N . LEU A 1 188 ? 28.240 3.449 -10.570 1.00 42.22 188 LEU A N 1
ATOM 1403 C C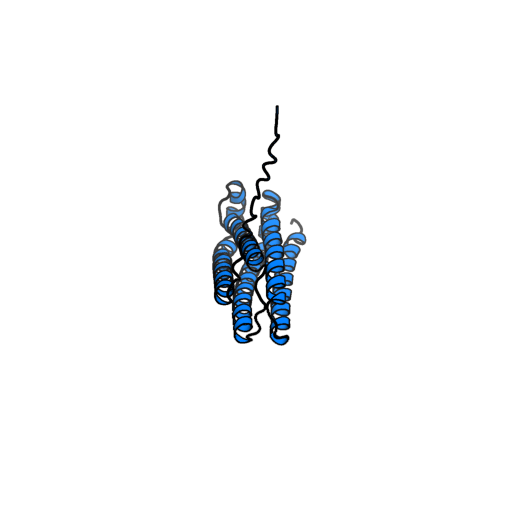A . LEU A 1 188 ? 28.261 3.420 -12.028 1.00 42.22 188 LEU A CA 1
ATOM 1404 C C . LEU A 1 188 ? 29.522 2.659 -12.468 1.00 42.22 188 LEU A C 1
ATOM 1406 O O . LEU A 1 188 ? 30.613 3.222 -12.452 1.00 42.22 188 LEU A O 1
ATOM 1410 N N . ILE A 1 189 ? 29.366 1.375 -12.793 1.00 39.44 189 ILE A N 1
ATOM 1411 C CA . ILE A 1 189 ? 30.310 0.611 -13.617 1.00 39.44 189 ILE A CA 1
ATOM 1412 C C . ILE A 1 189 ? 29.734 0.557 -15.022 1.00 39.44 189 ILE A C 1
ATOM 1414 O O . ILE A 1 189 ? 28.526 0.209 -15.130 1.00 39.44 189 ILE A O 1
#

Organism: NCBI:txid64517

Sequence (189 aa):
MRPTALLVFLLGVFAPAMARLSKDQIVSRLGDLTVTAAKLVTPAQQINLINGVLIVSNAGPLHTVVTGLKGVAEGFTTATTALAGTGRFSNPTSAEDIHNALNRYTIVQARLLNELRKKAGLLARIFSLVGTPTTDGLEELRKGTNAFTLEIIKLVQPFNQKSEIVNVYASSQEAIAQTIKARSVCPLI

Radius of gyration: 21.75 Å; chains: 1; bounding box: 66×69×47 Å

Secondary structure (DSSP, 8-state):
------------------PPPPHHHHHHHHHHHHHHHHHTHHHHHH--HHHHGGGGGT-SHHHHHHHHHHHHHHHHHHHHHHHTTPPPB--HHHHHHHHHHHHHHHHHHHHHHHHHHHTHHHHHHHHHHH-SHHHHHHHHHHHHHHHHHHHHHHHB--HHHHHHHHHHHHHHHHHHHHHHHHHHT----

Foldseek 3Di:
DDDDDDDDDPPPPPPPPLPADDLVNLLVLLVVLLVLLLVLLVLLLVDDLVQLVCVVVCDGSVSSNLVSLLVSLVSLVVSLVSNVPHAADPDPVSLVSSLVSVLSSLVSLLSSLVSLLVCLLVVLVSCVVVNDSNVVSLVSSLVSLVSNLVSSLVRYPDPVSSVSSVVSNVVSSVSSVVSSVSNVPNPDD